Protein AF-A0A4P9VXV1-F1 (afdb_monomer_lite)

Structure (mmCIF, N/CA/C/O backbone):
data_AF-A0A4P9VXV1-F1
#
_entry.id   AF-A0A4P9VXV1-F1
#
loop_
_atom_site.group_PDB
_atom_site.id
_atom_site.type_symbol
_atom_site.label_atom_id
_atom_site.label_alt_id
_atom_site.label_comp_id
_atom_site.label_asym_id
_atom_site.label_entity_id
_atom_site.label_seq_id
_atom_site.pdbx_PDB_ins_code
_atom_site.Cartn_x
_atom_site.Cartn_y
_atom_site.Cartn_z
_atom_site.occupancy
_atom_site.B_iso_or_equiv
_atom_site.auth_seq_id
_atom_site.auth_comp_id
_atom_site.auth_asym_id
_atom_site.auth_atom_id
_atom_site.pdbx_PDB_model_num
ATOM 1 N N . ARG A 1 1 ? -0.565 -21.906 -8.170 1.00 43.34 1 ARG A N 1
ATOM 2 C CA . ARG A 1 1 ? -0.128 -21.431 -6.833 1.00 43.34 1 ARG A CA 1
ATOM 3 C C . ARG A 1 1 ? 1.111 -22.229 -6.467 1.00 43.34 1 ARG A C 1
ATOM 5 O O . ARG A 1 1 ? 1.028 -23.446 -6.554 1.00 43.34 1 ARG A O 1
ATOM 12 N N . SER A 1 2 ? 2.222 -21.579 -6.113 1.00 44.28 2 SER A N 1
ATOM 13 C CA . SER A 1 2 ? 3.323 -22.285 -5.448 1.00 44.28 2 SER A CA 1
ATOM 14 C C . SER A 1 2 ? 2.763 -22.933 -4.178 1.00 44.28 2 SER A C 1
ATOM 16 O O . SER A 1 2 ? 2.062 -22.275 -3.411 1.00 44.28 2 SER A O 1
ATOM 18 N N . THR A 1 3 ? 2.985 -24.233 -4.014 1.00 51.41 3 THR A N 1
ATOM 19 C CA . THR A 1 3 ? 2.576 -25.030 -2.846 1.00 51.41 3 THR A CA 1
ATOM 20 C C . THR A 1 3 ? 3.538 -24.865 -1.670 1.00 51.41 3 THR A C 1
ATOM 22 O O . THR A 1 3 ? 3.388 -25.527 -0.647 1.00 51.41 3 THR A O 1
ATOM 25 N N . GLN A 1 4 ? 4.541 -23.998 -1.809 1.00 66.25 4 GLN A N 1
ATOM 26 C CA . GLN A 1 4 ? 5.594 -23.827 -0.828 1.00 66.25 4 GLN A CA 1
ATOM 27 C C . GLN A 1 4 ? 5.133 -22.908 0.305 1.00 66.25 4 GLN A C 1
ATOM 29 O O . GLN A 1 4 ? 4.689 -21.780 0.077 1.00 66.25 4 GLN A O 1
ATOM 34 N N . THR A 1 5 ? 5.244 -23.396 1.537 1.00 78.00 5 THR A N 1
ATOM 35 C CA . THR A 1 5 ? 4.976 -22.615 2.746 1.00 78.00 5 THR A CA 1
ATOM 36 C C . THR A 1 5 ? 5.912 -21.408 2.801 1.00 78.00 5 THR A C 1
ATOM 38 O O . THR A 1 5 ? 7.120 -21.530 2.595 1.00 78.00 5 THR A O 1
ATOM 41 N N . LEU A 1 6 ? 5.355 -20.223 3.057 1.00 84.31 6 LEU A N 1
ATOM 42 C CA . LEU A 1 6 ? 6.131 -18.993 3.189 1.00 84.31 6 LEU A CA 1
ATOM 43 C C . LEU A 1 6 ? 6.759 -18.923 4.585 1.00 84.31 6 LEU A C 1
ATOM 45 O O . LEU A 1 6 ? 6.088 -19.163 5.588 1.00 84.31 6 LEU A O 1
ATOM 49 N N . HIS A 1 7 ? 8.034 -18.547 4.647 1.00 87.38 7 HIS A N 1
ATOM 50 C CA . HIS A 1 7 ? 8.790 -18.402 5.889 1.00 87.38 7 HIS A CA 1
ATOM 51 C C . HIS A 1 7 ? 9.407 -17.005 5.976 1.00 87.38 7 HIS A C 1
ATOM 53 O O . HIS A 1 7 ? 9.803 -16.439 4.959 1.00 87.38 7 HIS A O 1
ATOM 59 N N . LEU A 1 8 ? 9.524 -16.465 7.194 1.00 86.94 8 LEU A N 1
ATOM 60 C CA . LEU A 1 8 ? 10.180 -15.172 7.428 1.00 86.94 8 LEU A CA 1
ATOM 61 C C . LEU A 1 8 ? 11.665 -15.212 7.028 1.00 86.94 8 LEU A C 1
ATOM 63 O O . LEU A 1 8 ? 12.176 -14.275 6.423 1.00 86.94 8 LEU A O 1
ATOM 67 N N . LEU A 1 9 ? 12.338 -16.322 7.339 1.00 90.25 9 LEU A N 1
ATOM 68 C CA . LEU A 1 9 ? 13.720 -16.595 6.954 1.00 90.25 9 LEU A CA 1
ATOM 69 C C . LEU A 1 9 ? 13.722 -17.539 5.747 1.00 90.25 9 LEU A C 1
ATOM 71 O O . LEU A 1 9 ? 13.873 -18.751 5.884 1.00 90.25 9 LEU A O 1
ATOM 75 N N . ALA A 1 10 ? 13.461 -16.976 4.569 1.00 90.25 10 ALA A N 1
ATOM 76 C CA . ALA A 1 10 ? 13.436 -17.717 3.312 1.00 90.25 10 ALA A CA 1
ATOM 77 C C . ALA A 1 10 ? 14.829 -17.815 2.659 1.00 90.25 10 ALA A C 1
ATOM 79 O O . ALA A 1 10 ? 15.775 -17.127 3.044 1.00 90.25 10 ALA A O 1
ATOM 80 N N . SER A 1 11 ? 14.954 -18.668 1.639 1.00 92.00 11 SER A N 1
ATOM 81 C CA . SER A 1 11 ? 16.193 -18.829 0.870 1.00 92.00 11 SER A CA 1
ATOM 82 C C . SER A 1 11 ? 16.479 -17.628 -0.044 1.00 92.00 11 SER A C 1
ATOM 84 O O . SER A 1 11 ? 15.595 -16.828 -0.357 1.00 92.00 11 SER A O 1
ATOM 86 N N . ALA A 1 12 ? 17.709 -17.531 -0.561 1.00 92.69 12 ALA A N 1
ATOM 87 C CA . ALA A 1 12 ? 18.087 -16.493 -1.525 1.00 92.69 12 ALA A CA 1
ATOM 88 C C . ALA A 1 12 ? 17.209 -16.497 -2.796 1.00 92.69 12 ALA A C 1
ATOM 90 O O . ALA A 1 12 ? 16.915 -15.437 -3.349 1.00 92.69 12 ALA A O 1
ATOM 91 N N . ALA A 1 13 ? 16.723 -17.669 -3.223 1.00 92.06 13 ALA A N 1
ATOM 92 C CA . ALA A 1 13 ? 15.829 -17.796 -4.375 1.00 92.06 13 ALA A CA 1
ATOM 93 C C . ALA A 1 13 ? 14.486 -17.074 -4.164 1.00 92.06 13 ALA A C 1
ATOM 95 O O . ALA A 1 13 ? 13.920 -16.527 -5.114 1.00 92.06 13 ALA A O 1
ATOM 96 N N . ALA A 1 14 ? 13.998 -17.002 -2.921 1.00 91.56 14 ALA A N 1
ATOM 97 C CA . ALA A 1 14 ? 12.782 -16.259 -2.601 1.00 91.56 14 ALA A CA 1
ATOM 98 C C . ALA A 1 14 ? 12.960 -14.755 -2.862 1.00 91.56 14 ALA A C 1
ATOM 100 O O . ALA A 1 14 ? 12.052 -14.114 -3.386 1.00 91.56 14 ALA A O 1
ATOM 101 N N . LYS A 1 15 ? 14.151 -14.198 -2.592 1.00 92.00 15 LYS A N 1
ATOM 102 C CA . LYS A 1 15 ? 14.458 -12.786 -2.873 1.00 92.00 15 LYS A CA 1
ATOM 103 C C . LYS A 1 15 ? 14.368 -12.474 -4.367 1.00 92.00 15 LYS A C 1
ATOM 105 O O . LYS A 1 15 ? 13.767 -11.469 -4.730 1.00 92.00 15 LYS A O 1
ATOM 110 N N . ALA A 1 16 ? 14.926 -13.331 -5.223 1.00 92.38 16 ALA A N 1
ATOM 111 C CA . ALA A 1 16 ? 14.838 -13.164 -6.676 1.00 92.38 16 ALA A CA 1
ATOM 112 C C . ALA A 1 16 ? 13.392 -13.313 -7.183 1.00 92.38 16 ALA A C 1
ATOM 114 O O . ALA A 1 16 ? 12.940 -12.530 -8.019 1.00 92.38 16 ALA A O 1
ATOM 115 N N . SER A 1 17 ? 12.650 -14.276 -6.629 1.00 92.88 17 SER A N 1
ATOM 116 C CA . SER A 1 17 ? 11.257 -14.541 -7.012 1.00 92.88 17 SER A CA 1
ATOM 117 C C . SER A 1 17 ? 10.353 -13.330 -6.774 1.00 92.88 17 SER A C 1
ATOM 119 O O . SER A 1 17 ? 9.531 -13.027 -7.624 1.00 92.88 17 SER A O 1
ATOM 121 N N . VAL A 1 18 ? 10.569 -12.551 -5.704 1.00 92.31 18 VAL A N 1
ATOM 122 C CA . VAL A 1 18 ? 9.795 -11.319 -5.444 1.00 92.31 18 VAL A CA 1
ATOM 123 C C . VAL A 1 18 ? 9.858 -10.326 -6.610 1.00 92.31 18 VAL A C 1
ATOM 125 O O . VAL A 1 18 ? 8.843 -9.717 -6.944 1.00 92.31 18 VAL A O 1
ATOM 128 N N . TYR A 1 19 ? 11.028 -10.128 -7.222 1.00 94.25 19 TYR A N 1
ATOM 129 C CA . TYR A 1 19 ? 11.174 -9.186 -8.337 1.00 94.25 19 TYR A CA 1
ATOM 130 C C . TYR A 1 19 ? 10.601 -9.750 -9.639 1.00 94.25 19 TYR A C 1
ATOM 132 O O . TYR A 1 19 ? 9.929 -9.016 -10.364 1.00 94.25 19 TYR A O 1
ATOM 140 N N . ARG A 1 20 ? 10.783 -11.053 -9.889 1.00 95.12 20 ARG A N 1
ATOM 141 C CA . ARG A 1 20 ? 10.189 -11.745 -11.045 1.00 95.12 20 ARG A CA 1
ATOM 142 C C . ARG A 1 20 ? 8.665 -11.736 -10.987 1.00 95.12 20 ARG A C 1
ATOM 144 O O . ARG A 1 20 ? 8.035 -11.282 -11.931 1.00 95.12 20 ARG A O 1
ATOM 151 N N . ASP A 1 21 ? 8.083 -12.093 -9.845 1.00 95.12 21 ASP A N 1
ATOM 152 C CA . ASP A 1 21 ? 6.632 -12.089 -9.641 1.00 95.12 21 ASP A CA 1
ATOM 153 C C . ASP A 1 21 ? 6.037 -10.688 -9.855 1.00 95.12 21 ASP A C 1
ATOM 155 O O . ASP A 1 21 ? 4.955 -10.543 -10.425 1.00 95.12 21 ASP A O 1
ATOM 159 N N . ARG A 1 22 ? 6.741 -9.629 -9.423 1.00 96.00 22 ARG A N 1
ATOM 160 C CA . ARG A 1 22 ? 6.321 -8.239 -9.670 1.00 96.00 22 ARG A CA 1
ATOM 161 C C . ARG A 1 22 ? 6.379 -7.878 -11.151 1.00 96.00 22 ARG A C 1
ATOM 163 O O . ARG A 1 22 ? 5.426 -7.274 -11.646 1.00 96.00 22 ARG A O 1
ATOM 170 N N . TYR A 1 23 ? 7.463 -8.241 -11.836 1.00 96.81 23 TYR A N 1
ATOM 171 C CA . TYR A 1 23 ? 7.599 -8.033 -13.276 1.00 96.81 23 TYR A CA 1
ATOM 172 C C . TYR A 1 23 ? 6.475 -8.748 -14.028 1.00 96.81 23 TYR A C 1
ATOM 174 O O . TYR A 1 23 ? 5.748 -8.109 -14.786 1.00 96.81 23 TYR A O 1
ATOM 182 N N . ASP A 1 24 ? 6.274 -10.038 -13.757 1.00 95.88 24 ASP A N 1
ATOM 183 C CA . ASP A 1 24 ? 5.285 -10.875 -14.435 1.00 95.88 24 ASP A CA 1
ATOM 184 C C . ASP A 1 24 ? 3.860 -10.381 -14.190 1.00 95.88 24 ASP A C 1
ATOM 186 O O . ASP A 1 24 ? 3.066 -10.306 -15.126 1.00 95.88 24 ASP A O 1
ATOM 190 N N . LEU A 1 25 ? 3.536 -9.961 -12.962 1.00 94.25 25 LEU A N 1
ATOM 191 C CA . LEU A 1 25 ? 2.216 -9.422 -12.632 1.00 94.25 25 LEU A CA 1
ATOM 192 C C . LEU A 1 25 ? 1.915 -8.127 -13.396 1.00 94.25 25 LEU A C 1
ATOM 194 O O . LEU A 1 25 ? 0.794 -7.933 -13.871 1.00 94.25 25 LEU A O 1
ATOM 198 N N . ILE A 1 26 ? 2.894 -7.230 -13.524 1.00 95.50 26 ILE A N 1
ATOM 199 C CA . ILE A 1 26 ? 2.717 -5.971 -14.260 1.00 95.50 26 ILE A CA 1
ATOM 200 C C . ILE A 1 26 ? 2.704 -6.237 -15.767 1.00 95.50 26 ILE A C 1
ATOM 202 O O . ILE A 1 26 ? 1.804 -5.757 -16.457 1.00 95.50 26 ILE A O 1
ATOM 206 N N . ARG A 1 27 ? 3.633 -7.057 -16.273 1.00 94.31 27 ARG A N 1
ATOM 207 C CA . ARG A 1 27 ? 3.697 -7.466 -17.680 1.00 94.31 27 ARG A CA 1
ATOM 208 C C . ARG A 1 27 ? 2.394 -8.115 -18.122 1.00 94.31 27 ARG A C 1
ATOM 210 O O . ARG A 1 27 ? 1.848 -7.738 -19.152 1.00 94.31 27 ARG A O 1
ATOM 217 N N . GLN A 1 28 ? 1.861 -9.049 -17.336 1.00 92.88 28 GLN A N 1
ATOM 218 C CA . GLN A 1 28 ? 0.597 -9.713 -17.639 1.00 92.88 28 GLN A CA 1
ATOM 219 C C . GLN A 1 28 ? -0.543 -8.698 -17.796 1.00 92.88 28 GLN A C 1
ATOM 221 O O . GLN A 1 28 ? -1.372 -8.867 -18.683 1.00 92.88 28 GLN A O 1
ATOM 226 N N . ARG A 1 29 ? -0.590 -7.646 -16.967 1.00 92.25 29 ARG A N 1
ATOM 227 C CA . ARG A 1 29 ? -1.605 -6.582 -17.072 1.00 92.25 29 ARG A CA 1
ATOM 228 C C . ARG A 1 29 ? -1.399 -5.713 -18.307 1.00 92.25 29 ARG A C 1
ATOM 230 O O . ARG A 1 29 ? -2.371 -5.429 -18.994 1.00 92.25 29 ARG A O 1
ATOM 237 N N . LEU A 1 30 ? -0.156 -5.336 -18.610 1.00 92.19 30 LEU A N 1
ATOM 238 C CA . LEU A 1 30 ? 0.170 -4.562 -19.811 1.00 92.19 30 LEU A CA 1
ATOM 239 C C . LEU A 1 30 ? -0.254 -5.303 -21.083 1.00 92.19 30 LEU A C 1
ATOM 241 O O . LEU A 1 30 ? -0.946 -4.732 -21.916 1.00 92.19 30 LEU A O 1
ATOM 245 N N . MET A 1 31 ? 0.055 -6.599 -21.181 1.00 90.44 31 MET A N 1
ATOM 246 C CA . MET A 1 31 ? -0.286 -7.422 -22.348 1.00 90.44 31 MET A CA 1
ATOM 247 C C . MET A 1 31 ? -1.795 -7.656 -22.538 1.00 90.44 31 MET A C 1
ATOM 249 O O . MET A 1 31 ? -2.197 -8.190 -23.568 1.00 90.44 31 MET A O 1
ATOM 253 N N . ARG A 1 32 ? -2.647 -7.293 -21.569 1.00 89.88 32 ARG A N 1
ATOM 254 C CA . ARG A 1 32 ? -4.116 -7.343 -21.706 1.00 89.88 32 ARG A CA 1
ATOM 255 C C . ARG A 1 32 ? -4.728 -6.048 -22.230 1.00 89.88 32 ARG A C 1
ATOM 257 O O . ARG A 1 32 ? -5.931 -6.018 -22.469 1.00 89.88 32 ARG A O 1
ATOM 264 N N . LEU A 1 33 ? -3.956 -4.969 -22.319 1.00 87.44 33 LEU A N 1
ATOM 265 C CA . LEU A 1 33 ? -4.463 -3.696 -22.812 1.00 87.44 33 LEU A CA 1
ATOM 266 C C . LEU A 1 33 ? -4.413 -3.684 -24.335 1.00 87.44 33 LEU A C 1
ATOM 268 O O . LEU A 1 33 ? -3.391 -4.031 -24.922 1.00 87.44 33 LEU A O 1
ATOM 272 N N . ASP A 1 34 ? -5.490 -3.197 -24.944 1.00 84.44 34 ASP A N 1
ATOM 273 C CA . ASP A 1 34 ? -5.652 -3.137 -26.400 1.00 84.44 34 ASP A CA 1
ATOM 274 C C . ASP A 1 34 ? -4.501 -2.364 -27.077 1.00 84.44 34 ASP A C 1
ATOM 276 O O . ASP A 1 34 ? -4.045 -2.740 -28.148 1.00 84.44 34 ASP A O 1
ATOM 280 N N . ALA A 1 35 ? -3.948 -1.349 -26.399 1.00 85.12 35 ALA A N 1
ATOM 281 C CA . ALA A 1 35 ? -2.817 -0.547 -26.877 1.00 85.12 35 ALA A CA 1
ATOM 282 C C . ALA A 1 35 ? -1.501 -1.331 -27.070 1.00 85.12 35 ALA A C 1
ATOM 284 O O . ALA A 1 35 ? -0.611 -0.850 -27.764 1.00 85.12 35 ALA A O 1
ATOM 285 N N . PHE A 1 36 ? -1.352 -2.504 -26.443 1.00 85.44 36 PHE A N 1
ATOM 286 C CA . PHE A 1 36 ? -0.164 -3.366 -26.556 1.00 85.44 36 PHE A CA 1
ATOM 287 C C . PHE A 1 36 ? -0.469 -4.689 -27.278 1.00 85.44 36 PHE A C 1
ATOM 289 O O . PHE A 1 36 ? 0.370 -5.594 -27.284 1.00 85.44 36 PHE A O 1
ATOM 296 N N . GLN A 1 37 ? -1.668 -4.833 -27.853 1.00 80.50 37 GLN A N 1
ATOM 297 C CA . GLN A 1 37 ? -2.074 -6.023 -28.593 1.00 80.50 37 GLN A CA 1
ATOM 298 C C . GLN A 1 37 ? -2.117 -5.736 -30.096 1.00 80.50 37 GLN A C 1
ATOM 300 O O . GLN A 1 37 ? -2.634 -4.696 -30.500 1.00 80.50 37 GLN A O 1
ATOM 305 N N . PRO A 1 38 ? -1.625 -6.660 -30.938 1.00 71.94 38 PRO A N 1
ATOM 306 C CA . PRO A 1 38 ? -1.809 -6.540 -32.374 1.00 71.94 38 PRO A CA 1
ATOM 307 C C . PRO A 1 38 ? -3.304 -6.658 -32.702 1.00 71.94 38 PRO A C 1
ATOM 309 O O . PRO A 1 38 ? -3.944 -7.661 -32.378 1.00 71.94 38 PRO A O 1
ATOM 312 N N . GLN A 1 39 ? -3.868 -5.633 -33.338 1.00 63.78 39 GLN A N 1
ATOM 313 C CA . GLN A 1 39 ? -5.235 -5.661 -33.862 1.00 63.78 39 GLN A CA 1
ATOM 314 C C . GLN A 1 39 ? -5.248 -6.617 -35.068 1.00 63.78 39 GLN A C 1
ATOM 316 O O . GLN A 1 39 ? -4.537 -6.410 -36.046 1.00 63.78 39 GLN A O 1
ATOM 321 N N . GLY A 1 40 ? -5.976 -7.731 -34.988 1.00 59.44 40 GLY A N 1
ATOM 322 C CA . GLY A 1 40 ? -5.897 -8.782 -36.005 1.00 59.44 40 GLY A CA 1
ATOM 323 C C . GLY A 1 40 ? -6.843 -8.577 -37.191 1.00 59.44 40 GLY A C 1
ATOM 324 O O . GLY A 1 40 ? -8.051 -8.708 -37.008 1.00 59.44 40 GLY A O 1
ATOM 325 N N . ARG A 1 41 ? -6.289 -8.383 -38.400 1.00 45.16 41 ARG A N 1
ATOM 326 C CA . ARG A 1 41 ? -6.510 -9.183 -39.637 1.00 45.16 41 ARG A CA 1
ATOM 327 C C . ARG A 1 41 ? -5.890 -8.476 -40.856 1.00 45.16 41 ARG A C 1
ATOM 329 O O . ARG A 1 41 ? -6.609 -7.877 -41.634 1.00 45.16 41 ARG A O 1
ATOM 336 N N . ASP A 1 42 ? -4.565 -8.548 -40.963 1.00 46.50 42 ASP A N 1
ATOM 337 C CA . ASP A 1 42 ? -3.780 -8.685 -42.205 1.00 46.50 42 ASP A CA 1
ATOM 338 C C . ASP A 1 42 ? -2.302 -8.566 -41.816 1.00 46.50 42 ASP A C 1
ATOM 340 O O . ASP A 1 42 ? -1.717 -7.490 -41.745 1.00 46.50 42 ASP A O 1
ATOM 344 N N . ALA A 1 43 ? -1.703 -9.708 -41.473 1.00 51.03 43 ALA A N 1
ATOM 345 C CA . ALA A 1 43 ? -0.370 -9.800 -40.872 1.00 51.03 43 ALA A CA 1
ATOM 346 C C . ALA A 1 43 ? 0.793 -9.465 -41.828 1.00 51.03 43 ALA A C 1
ATOM 348 O O . ALA A 1 43 ? 1.939 -9.722 -41.473 1.00 51.03 43 ALA A O 1
ATOM 349 N N . ASP A 1 44 ? 0.503 -8.913 -43.008 1.00 50.50 44 ASP A N 1
ATOM 350 C CA . ASP A 1 44 ? 1.499 -8.632 -44.044 1.00 50.50 44 ASP A CA 1
ATOM 351 C C . ASP A 1 44 ? 1.592 -7.155 -44.447 1.00 50.50 44 ASP A C 1
ATOM 353 O O . ASP A 1 44 ? 2.521 -6.824 -45.171 1.00 50.50 44 ASP A O 1
ATOM 357 N N . ASN A 1 45 ? 0.694 -6.254 -44.008 1.00 47.41 45 ASN A N 1
ATOM 358 C CA . ASN A 1 45 ? 0.749 -4.849 -44.460 1.00 47.41 45 ASN A CA 1
ATOM 359 C C . ASN A 1 45 ? 0.171 -3.772 -43.523 1.00 47.41 45 ASN A C 1
ATOM 361 O O . ASN A 1 45 ? 0.097 -2.621 -43.944 1.00 47.41 45 ASN A O 1
ATOM 365 N N . ASP A 1 46 ? -0.201 -4.083 -42.279 1.00 47.06 46 ASP A N 1
ATOM 366 C CA . ASP A 1 46 ? -0.724 -3.062 -41.358 1.00 47.06 46 ASP A CA 1
ATOM 367 C C . ASP A 1 46 ? 0.232 -2.869 -40.167 1.00 47.06 46 ASP A C 1
ATOM 369 O O . ASP A 1 46 ? 0.214 -3.625 -39.190 1.00 47.06 46 ASP A O 1
ATOM 373 N N . GLU A 1 47 ? 1.094 -1.848 -40.252 1.00 51.78 47 GLU A N 1
ATOM 374 C CA . GLU A 1 47 ? 1.781 -1.227 -39.106 1.00 51.78 47 GLU A CA 1
ATOM 375 C C . GLU A 1 47 ? 0.734 -0.535 -38.212 1.00 51.78 47 GLU A C 1
ATOM 377 O O . GLU A 1 47 ? 0.703 0.684 -38.078 1.00 51.78 47 GLU A O 1
ATOM 382 N N . GLY A 1 48 ? -0.202 -1.306 -37.658 1.00 51.41 48 GLY A N 1
ATOM 383 C CA . GLY A 1 48 ? -1.281 -0.760 -36.845 1.00 51.41 48 GLY A CA 1
ATOM 384 C C . GLY A 1 48 ? -0.749 0.001 -35.625 1.00 51.41 48 GLY A C 1
ATOM 385 O O . GLY A 1 48 ? 0.277 -0.377 -35.058 1.00 51.41 48 GLY A O 1
ATOM 386 N N . ASP A 1 49 ? -1.498 1.029 -35.208 1.00 67.06 49 ASP A N 1
ATOM 387 C CA . ASP A 1 49 ? -1.298 1.911 -34.041 1.00 67.06 49 ASP A CA 1
ATOM 388 C C . ASP A 1 49 ? -1.267 1.153 -32.687 1.00 67.06 49 ASP A C 1
ATOM 390 O O . ASP A 1 49 ? -2.092 1.375 -31.796 1.00 67.06 49 ASP A O 1
ATOM 394 N N . TYR A 1 50 ? -0.343 0.213 -32.498 1.00 78.31 50 TYR A N 1
ATOM 395 C CA . TYR A 1 50 ? -0.121 -0.452 -31.219 1.00 78.31 50 TYR A CA 1
ATOM 396 C C . TYR A 1 50 ? 1.346 -0.373 -30.813 1.00 78.31 50 TYR A C 1
ATOM 398 O O . TYR A 1 50 ? 2.276 -0.432 -31.615 1.00 78.31 50 TYR A O 1
ATOM 406 N N . PHE A 1 51 ? 1.566 -0.262 -29.511 1.00 85.25 51 PHE A N 1
ATOM 407 C CA . PHE A 1 51 ? 2.897 -0.134 -28.953 1.00 85.25 51 PHE A CA 1
ATOM 408 C C . PHE A 1 51 ? 3.502 -1.524 -28.743 1.00 85.25 51 PHE A C 1
ATOM 410 O O . PHE A 1 51 ? 3.058 -2.299 -27.894 1.00 85.25 51 PHE A O 1
ATOM 417 N N . LYS A 1 52 ? 4.545 -1.875 -29.500 1.00 91.00 52 LYS A N 1
ATOM 418 C CA . LYS A 1 52 ? 5.237 -3.162 -29.340 1.00 91.00 52 LYS A CA 1
ATOM 419 C C . LYS A 1 52 ? 6.323 -3.080 -28.264 1.00 91.00 52 LYS A C 1
ATOM 421 O O . LYS A 1 52 ? 7.387 -2.506 -28.478 1.00 91.00 52 LYS A O 1
ATOM 426 N N . ILE A 1 53 ? 6.088 -3.735 -27.126 1.00 93.50 53 ILE A N 1
ATOM 427 C CA . ILE A 1 53 ? 7.102 -3.893 -26.072 1.00 93.50 53 ILE A CA 1
ATOM 428 C C . ILE A 1 53 ? 8.149 -4.924 -26.516 1.00 93.50 53 ILE A C 1
ATOM 430 O O . ILE A 1 53 ? 7.842 -6.109 -26.678 1.00 93.50 53 ILE A O 1
ATOM 434 N N . THR A 1 54 ? 9.393 -4.481 -26.664 1.00 94.50 54 THR A N 1
ATOM 435 C CA . THR A 1 54 ? 10.545 -5.313 -27.040 1.00 94.50 54 THR A CA 1
ATOM 436 C C . THR A 1 54 ? 11.280 -5.785 -25.783 1.00 94.50 54 THR A C 1
ATOM 438 O O . THR A 1 54 ? 11.409 -5.031 -24.818 1.00 94.50 54 THR A O 1
ATOM 441 N N . ARG A 1 55 ? 11.731 -7.049 -25.750 1.00 95.19 55 ARG A N 1
ATOM 442 C CA . ARG A 1 55 ? 12.556 -7.547 -24.634 1.00 95.19 55 ARG A CA 1
ATOM 443 C C . ARG A 1 55 ? 13.974 -7.024 -24.776 1.00 95.19 55 ARG A C 1
ATOM 445 O O . ARG A 1 55 ? 14.484 -6.923 -25.888 1.00 95.19 55 ARG A O 1
ATOM 452 N N . ILE A 1 56 ? 14.640 -6.785 -23.656 1.00 96.31 56 ILE A N 1
ATOM 453 C CA . ILE A 1 56 ? 15.971 -6.176 -23.656 1.00 96.31 56 ILE A CA 1
ATOM 454 C C . ILE A 1 56 ? 16.985 -7.095 -24.347 1.00 96.31 56 ILE A C 1
ATOM 456 O O . ILE A 1 56 ? 17.799 -6.632 -25.143 1.00 96.31 56 ILE A O 1
ATOM 460 N N . LYS A 1 57 ? 16.887 -8.413 -24.137 1.00 95.50 57 LYS A N 1
ATOM 461 C CA . LYS A 1 57 ? 17.768 -9.388 -24.802 1.00 95.50 57 LYS A CA 1
ATOM 462 C C . LYS A 1 57 ? 17.656 -9.390 -26.330 1.00 95.50 57 LYS A C 1
ATOM 464 O O . LYS A 1 57 ? 18.633 -9.701 -27.004 1.00 95.50 57 LYS A O 1
ATOM 469 N N . ASP A 1 58 ? 16.485 -9.043 -26.872 1.00 94.06 58 ASP A N 1
ATOM 470 C CA . ASP A 1 58 ? 16.237 -9.069 -28.317 1.00 94.06 58 ASP A CA 1
ATOM 471 C C . ASP A 1 58 ? 16.913 -7.861 -29.014 1.00 94.06 58 ASP A C 1
ATOM 473 O O . ASP A 1 58 ? 17.134 -7.894 -30.224 1.00 94.06 58 ASP A O 1
ATOM 477 N N . LEU A 1 59 ? 17.329 -6.827 -28.263 1.00 93.12 59 LEU A N 1
ATOM 478 C CA . LEU A 1 59 ? 18.032 -5.654 -28.805 1.00 93.12 59 LEU A CA 1
ATOM 479 C C . LEU A 1 59 ? 19.419 -5.987 -29.364 1.00 93.12 59 LEU A C 1
ATOM 481 O O . LEU A 1 59 ? 19.833 -5.380 -30.342 1.00 93.12 59 LEU A O 1
ATOM 485 N N . GLN A 1 60 ? 20.128 -6.971 -28.798 1.00 85.75 60 GLN A N 1
ATOM 486 C CA . GLN A 1 60 ? 21.504 -7.294 -29.212 1.00 85.75 60 GLN A CA 1
ATOM 487 C C . GLN A 1 60 ? 21.616 -7.755 -30.674 1.00 85.75 60 GLN A C 1
ATOM 489 O O . GLN A 1 60 ? 22.685 -7.628 -31.268 1.00 85.75 60 GLN A O 1
ATOM 494 N N . GLY A 1 61 ? 20.537 -8.310 -31.235 1.00 84.94 61 GLY A N 1
ATOM 495 C CA . GLY A 1 61 ? 20.451 -8.716 -32.642 1.00 84.94 61 GLY A CA 1
ATOM 496 C C . GLY A 1 61 ? 19.582 -7.797 -33.501 1.00 84.94 61 GLY A C 1
ATOM 497 O O . GLY A 1 61 ? 19.388 -8.084 -34.680 1.00 84.94 61 GLY A O 1
ATOM 498 N N . SER A 1 62 ? 19.031 -6.732 -32.919 1.00 89.12 62 SER A N 1
ATOM 499 C CA . SER A 1 62 ? 18.144 -5.801 -33.613 1.00 89.12 62 SER A CA 1
ATOM 500 C C . SER A 1 62 ? 18.935 -4.605 -34.160 1.00 89.12 62 SER A C 1
ATOM 502 O O . SER A 1 62 ? 19.959 -4.236 -33.582 1.00 89.12 62 SER A O 1
ATOM 504 N N . PRO A 1 63 ? 18.493 -3.979 -35.267 1.00 92.44 63 PRO A N 1
ATOM 505 C CA . PRO A 1 63 ? 19.127 -2.765 -35.772 1.00 92.44 63 PRO A CA 1
ATOM 506 C C . PRO A 1 63 ? 18.991 -1.612 -34.770 1.00 92.44 63 PRO A C 1
ATOM 508 O O . PRO A 1 63 ? 18.088 -1.602 -33.926 1.00 92.44 63 PRO A O 1
ATOM 511 N N . THR A 1 64 ? 19.855 -0.604 -34.881 1.00 92.62 64 THR A N 1
ATOM 512 C CA . THR A 1 64 ? 19.639 0.654 -34.160 1.00 92.62 64 THR A CA 1
ATOM 513 C C . THR A 1 64 ? 18.325 1.288 -34.596 1.00 92.62 64 THR A C 1
ATOM 515 O O . THR A 1 64 ? 17.900 1.163 -35.746 1.00 92.62 64 THR A O 1
ATOM 518 N N . GLY A 1 65 ? 17.625 1.910 -33.653 1.00 93.56 65 GLY A N 1
ATOM 519 C CA . GLY A 1 65 ? 16.263 2.355 -33.910 1.00 93.56 65 GLY A CA 1
ATOM 520 C C . GLY A 1 65 ? 15.487 2.704 -32.655 1.00 93.56 65 GLY A C 1
ATOM 521 O O . GLY A 1 65 ? 16.013 2.664 -31.540 1.00 93.56 65 GLY A O 1
ATOM 522 N N . GLN A 1 66 ? 14.220 3.054 -32.858 1.00 94.88 66 GLN A N 1
ATOM 523 C CA . GLN A 1 66 ? 13.282 3.340 -31.781 1.00 94.88 66 GLN A CA 1
ATOM 524 C C . GLN A 1 66 ? 12.657 2.052 -31.256 1.00 94.88 66 GLN A C 1
ATOM 526 O O . GLN A 1 66 ? 12.180 1.220 -32.024 1.00 94.88 66 GLN A O 1
ATOM 531 N N . TYR A 1 67 ? 12.637 1.910 -29.934 1.00 96.06 67 TYR A N 1
ATOM 532 C CA . TYR A 1 67 ? 12.013 0.778 -29.265 1.00 96.06 67 TYR A CA 1
ATOM 533 C C . TYR A 1 67 ? 11.246 1.248 -28.035 1.00 96.06 67 TYR A C 1
ATOM 535 O O . TYR A 1 67 ? 11.587 2.250 -27.404 1.00 96.06 67 TYR A O 1
ATOM 543 N N . LEU A 1 68 ? 10.236 0.467 -27.662 1.00 95.88 68 LEU A N 1
ATOM 544 C CA . LEU A 1 68 ? 9.579 0.568 -26.370 1.00 95.88 68 LEU A CA 1
ATOM 545 C C . LEU A 1 68 ? 9.991 -0.619 -25.504 1.00 95.88 68 LEU A C 1
ATOM 547 O O . LEU A 1 68 ? 9.790 -1.775 -25.882 1.00 95.88 68 LEU A O 1
ATOM 551 N N . LEU A 1 69 ? 10.533 -0.332 -24.327 1.00 97.00 69 LEU A N 1
ATOM 552 C CA . LEU A 1 69 ? 10.996 -1.330 -23.371 1.00 97.00 69 LEU A CA 1
ATOM 553 C C . LEU A 1 69 ? 10.141 -1.303 -22.105 1.00 97.00 69 LEU A C 1
ATOM 555 O O . LEU A 1 69 ? 9.622 -0.263 -21.702 1.00 97.00 69 LEU A O 1
ATOM 559 N N . PHE A 1 70 ? 10.021 -2.457 -21.452 1.00 97.38 70 PHE A N 1
ATOM 560 C CA . PHE A 1 70 ? 9.400 -2.593 -20.137 1.00 97.38 70 PHE A CA 1
ATOM 561 C C . PHE A 1 70 ? 10.363 -3.306 -19.193 1.00 97.38 70 PHE A C 1
ATOM 563 O O . PHE A 1 70 ? 10.764 -4.439 -19.463 1.00 97.38 70 PHE A O 1
ATOM 570 N N . GLY A 1 71 ? 10.687 -2.671 -18.070 1.00 97.38 71 GLY A N 1
ATOM 571 C CA . GLY A 1 71 ? 11.602 -3.239 -17.087 1.00 97.38 71 GLY A CA 1
ATOM 572 C C . GLY A 1 71 ? 11.635 -2.463 -15.779 1.00 97.38 71 GLY A C 1
ATOM 573 O O . GLY A 1 71 ? 10.898 -1.497 -15.581 1.00 97.38 71 GLY A O 1
ATOM 574 N N . MET A 1 72 ? 12.476 -2.923 -14.863 1.00 97.25 72 MET A N 1
ATOM 575 C CA . MET A 1 72 ? 12.753 -2.302 -13.577 1.00 97.25 72 MET A CA 1
ATOM 576 C C . MET A 1 72 ? 13.911 -1.315 -13.710 1.00 97.25 72 MET A C 1
ATOM 578 O O . MET A 1 72 ? 14.947 -1.650 -14.274 1.00 97.25 72 MET A O 1
ATOM 582 N N . LEU A 1 73 ? 13.753 -0.113 -13.165 1.00 96.19 73 LEU A N 1
ATOM 583 C CA . LEU A 1 73 ? 14.816 0.886 -13.109 1.00 96.19 73 LEU A CA 1
ATOM 584 C C . LEU A 1 73 ? 15.813 0.527 -12.006 1.00 96.19 73 LEU A C 1
ATOM 586 O O . LEU A 1 73 ? 15.436 0.454 -10.837 1.00 96.19 73 LEU A O 1
ATOM 590 N N . THR A 1 74 ? 17.079 0.329 -12.354 1.00 95.56 74 THR A N 1
ATOM 591 C CA . THR A 1 74 ? 18.139 -0.056 -11.414 1.00 95.56 74 THR A CA 1
ATOM 592 C C . THR A 1 74 ? 19.363 0.844 -11.547 1.00 95.56 74 THR A C 1
ATOM 594 O O . THR A 1 74 ? 19.493 1.635 -12.481 1.00 95.56 74 THR A O 1
ATOM 597 N N . GLN A 1 75 ? 20.256 0.760 -10.563 1.00 93.62 75 GLN A N 1
ATOM 598 C CA . GLN A 1 75 ? 21.542 1.447 -10.563 1.00 93.62 75 GLN A CA 1
ATOM 599 C C . GLN A 1 75 ? 22.605 0.439 -10.139 1.00 93.62 75 GLN A C 1
ATOM 601 O O . GLN A 1 75 ? 22.663 0.050 -8.973 1.00 93.62 75 GLN A O 1
ATOM 606 N N . MET A 1 76 ? 23.384 -0.033 -11.110 1.00 88.94 76 MET A N 1
ATOM 607 C CA . MET A 1 76 ? 24.449 -1.017 -10.886 1.00 88.94 76 MET A CA 1
ATOM 608 C C . MET A 1 76 ? 25.777 -0.335 -10.549 1.00 88.94 76 MET A C 1
ATOM 610 O O . MET A 1 76 ? 26.521 -0.818 -9.701 1.00 88.94 76 MET A O 1
ATOM 614 N N . GLU A 1 77 ? 26.033 0.819 -11.168 1.00 90.56 77 GLU A N 1
ATOM 615 C CA . GLU A 1 77 ? 27.183 1.682 -10.904 1.00 90.56 77 GLU A CA 1
ATOM 616 C C . GLU A 1 77 ? 26.687 3.067 -10.479 1.00 90.56 77 GLU A C 1
ATOM 618 O O . GLU A 1 77 ? 25.640 3.539 -10.936 1.00 90.56 77 GLU A O 1
ATOM 623 N N . GLU A 1 78 ? 27.429 3.738 -9.599 1.00 88.56 78 GLU A N 1
ATOM 624 C CA . GLU A 1 78 ? 27.074 5.087 -9.164 1.00 88.56 78 GLU A CA 1
ATOM 625 C C . GLU A 1 78 ? 27.000 6.037 -10.370 1.00 88.56 78 GLU A C 1
ATOM 627 O O . GLU A 1 78 ? 27.883 6.074 -11.222 1.00 88.56 78 GLU A O 1
ATOM 632 N N . GLY A 1 79 ? 25.893 6.774 -10.472 1.00 86.75 79 GLY A N 1
ATOM 633 C CA . GLY A 1 79 ? 25.612 7.666 -11.600 1.00 86.75 79 GLY A CA 1
ATOM 634 C C . GLY A 1 79 ? 25.118 6.997 -12.891 1.00 86.75 79 GLY A C 1
ATOM 635 O O . GLY A 1 79 ? 24.629 7.720 -13.756 1.00 86.75 79 GLY A O 1
ATOM 636 N N . LYS A 1 80 ? 25.158 5.659 -13.021 1.00 92.44 80 LYS A N 1
ATOM 637 C CA . LYS A 1 80 ? 24.662 4.948 -14.215 1.00 92.44 80 LYS A CA 1
ATOM 638 C C . LYS A 1 80 ? 23.393 4.153 -13.950 1.00 92.44 80 LYS A C 1
ATOM 640 O O . LYS A 1 80 ? 23.363 3.194 -13.172 1.00 92.44 80 LYS A O 1
ATOM 645 N N . TYR A 1 81 ? 22.340 4.523 -14.660 1.00 95.12 81 TYR A N 1
ATOM 646 C CA . TYR A 1 81 ? 21.038 3.888 -14.545 1.00 95.12 81 TYR A CA 1
ATOM 647 C C . TYR A 1 81 ? 20.854 2.822 -15.610 1.00 95.12 81 TYR A C 1
ATOM 649 O O . TYR A 1 81 ? 21.367 2.936 -16.717 1.00 95.12 81 TYR A O 1
ATOM 657 N N . HIS A 1 82 ? 20.099 1.792 -15.263 1.00 96.38 82 HIS A N 1
ATOM 658 C CA . HIS A 1 82 ? 19.826 0.671 -16.139 1.00 96.38 82 HIS A CA 1
ATOM 659 C C . HIS A 1 82 ? 18.336 0.349 -16.118 1.00 96.38 82 HIS A C 1
ATOM 661 O O . HIS A 1 82 ? 17.626 0.644 -15.152 1.00 96.38 82 HIS A O 1
ATOM 667 N N . LEU A 1 83 ? 17.867 -0.266 -17.196 1.00 97.00 83 LEU A N 1
ATOM 668 C CA . LEU A 1 83 ? 16.584 -0.947 -17.239 1.00 97.00 83 LEU A CA 1
ATOM 669 C C . LEU A 1 83 ? 16.847 -2.448 -17.232 1.00 97.00 83 LEU A C 1
ATOM 671 O O . LEU A 1 83 ? 17.661 -2.923 -18.019 1.00 97.00 83 LEU A O 1
ATOM 675 N N . GLU A 1 84 ? 16.165 -3.180 -16.360 1.00 97.06 84 GLU A N 1
ATOM 676 C CA . GLU A 1 84 ? 16.338 -4.622 -16.180 1.00 97.06 84 GLU A CA 1
ATOM 677 C C . GLU A 1 84 ? 15.017 -5.365 -16.419 1.00 97.06 84 GLU A C 1
ATOM 679 O O . GLU A 1 84 ? 13.973 -5.011 -15.865 1.00 97.06 84 GLU A O 1
ATOM 684 N N . ASP A 1 85 ? 15.055 -6.408 -17.242 1.00 96.06 85 ASP A N 1
ATOM 685 C CA . ASP A 1 85 ? 13.994 -7.403 -17.388 1.00 96.06 85 ASP A CA 1
ATOM 686 C C . ASP A 1 85 ? 14.492 -8.767 -16.848 1.00 96.06 85 ASP A C 1
ATOM 688 O O . ASP A 1 85 ? 15.629 -8.862 -16.385 1.00 96.06 85 ASP A O 1
ATOM 692 N N . PRO A 1 86 ? 13.672 -9.836 -16.820 1.00 95.06 86 PRO A N 1
ATOM 693 C CA . PRO A 1 86 ? 14.099 -11.119 -16.256 1.00 95.06 86 PRO A CA 1
ATOM 694 C C . PRO A 1 86 ? 15.322 -11.762 -16.923 1.00 95.06 86 PRO A C 1
ATOM 696 O O . PRO A 1 86 ? 15.938 -12.633 -16.306 1.00 95.06 86 PRO A O 1
ATOM 699 N N . AS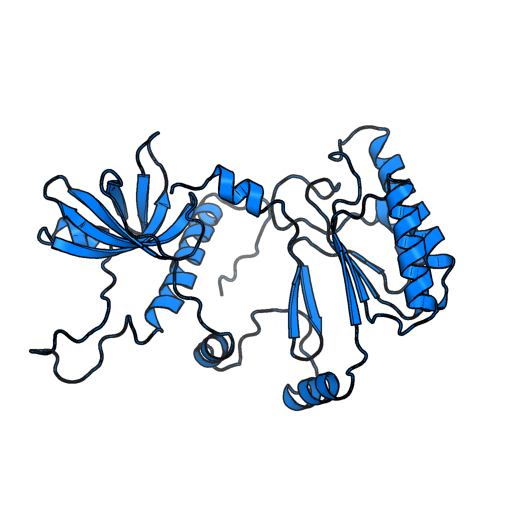P A 1 87 ? 15.634 -11.380 -18.164 1.00 93.38 87 ASP A N 1
ATOM 700 C CA . ASP A 1 87 ? 16.635 -12.037 -18.998 1.00 93.38 87 ASP A CA 1
ATOM 701 C C . ASP A 1 87 ? 17.874 -11.161 -19.265 1.00 93.38 87 ASP A C 1
ATOM 703 O O . ASP A 1 87 ? 18.944 -11.703 -19.544 1.00 93.38 87 ASP A O 1
ATOM 707 N N . ALA A 1 88 ? 17.749 -9.830 -19.235 1.00 95.62 88 ALA A N 1
ATOM 708 C CA . ALA A 1 88 ? 18.817 -8.897 -19.586 1.00 95.62 88 ALA A CA 1
ATOM 709 C C . ALA A 1 88 ? 18.642 -7.505 -18.951 1.00 95.62 88 ALA A C 1
ATOM 711 O O . ALA A 1 88 ? 17.597 -7.152 -18.407 1.00 95.62 88 ALA A O 1
ATOM 712 N N . TYR A 1 89 ? 19.685 -6.684 -19.071 1.00 96.38 89 TYR A N 1
ATOM 713 C CA . TYR A 1 89 ? 19.677 -5.278 -18.679 1.00 96.38 89 TYR A CA 1
ATOM 714 C C . TYR A 1 89 ? 20.341 -4.406 -19.751 1.00 96.38 89 TYR A C 1
ATOM 716 O O . TYR A 1 89 ? 21.131 -4.896 -20.561 1.00 96.38 89 TYR A O 1
ATOM 724 N N . ILE A 1 90 ? 20.014 -3.113 -19.763 1.00 96.56 90 ILE A N 1
ATOM 725 C CA . ILE A 1 90 ? 20.591 -2.119 -20.678 1.00 96.56 90 ILE A CA 1
ATOM 726 C C . ILE A 1 90 ? 20.814 -0.785 -19.964 1.00 96.56 90 ILE A C 1
ATOM 728 O O . ILE A 1 90 ? 19.992 -0.380 -19.142 1.00 96.56 90 ILE A O 1
ATOM 732 N N . GLU A 1 91 ? 21.926 -0.114 -20.266 1.00 96.50 91 GLU A N 1
ATOM 733 C CA . GLU A 1 91 ? 22.240 1.216 -19.733 1.00 96.50 91 GLU A CA 1
ATOM 734 C C . GLU A 1 91 ? 21.299 2.273 -20.328 1.00 96.50 91 GLU A C 1
ATOM 736 O O . GLU A 1 91 ? 21.056 2.305 -21.538 1.00 96.50 91 GLU A O 1
ATOM 741 N N . LEU A 1 92 ? 20.770 3.137 -19.462 1.00 96.00 92 LEU A N 1
ATOM 742 C CA . LEU A 1 92 ? 19.890 4.242 -19.819 1.00 96.00 92 LEU A CA 1
ATOM 743 C C . LEU A 1 92 ? 20.667 5.556 -19.830 1.00 96.00 92 LEU A C 1
ATOM 745 O O . LEU A 1 92 ? 21.189 5.994 -18.804 1.00 96.00 92 LEU A O 1
ATOM 749 N N . ASP A 1 93 ? 20.652 6.230 -20.976 1.00 94.62 93 ASP A N 1
ATOM 750 C CA . ASP A 1 93 ? 21.184 7.580 -21.118 1.00 94.62 93 ASP A CA 1
ATOM 751 C C . ASP A 1 93 ? 20.062 8.617 -20.970 1.00 94.62 93 ASP A C 1
ATOM 753 O O . ASP A 1 93 ? 19.140 8.703 -21.788 1.00 94.62 93 ASP A O 1
ATOM 757 N N . PHE A 1 94 ? 20.169 9.420 -19.908 1.00 91.19 94 PHE A N 1
ATOM 758 C CA . PHE A 1 94 ? 19.272 10.529 -19.582 1.00 91.19 94 PHE A CA 1
ATOM 759 C C . PHE A 1 94 ? 19.859 11.912 -19.920 1.00 91.19 94 PHE A C 1
ATOM 761 O O . PHE A 1 94 ? 19.330 12.920 -19.452 1.00 91.19 94 PHE A O 1
ATOM 768 N N . SER A 1 95 ? 20.949 11.981 -20.692 1.00 88.19 95 SER A N 1
ATOM 769 C CA . SER A 1 95 ? 21.643 13.231 -21.043 1.00 88.19 95 SER A CA 1
ATOM 770 C C . SER A 1 95 ? 20.770 14.219 -21.819 1.00 88.19 95 SER A C 1
ATOM 772 O O . SER A 1 95 ? 20.962 15.433 -21.726 1.00 88.19 95 SER A O 1
ATOM 774 N N . ARG A 1 96 ? 19.795 13.718 -22.585 1.00 85.75 96 ARG A N 1
ATOM 775 C CA . ARG A 1 96 ? 18.856 14.535 -23.358 1.00 85.75 96 ARG A CA 1
ATOM 776 C C . ARG A 1 96 ? 17.596 14.844 -22.559 1.00 85.75 96 ARG A C 1
ATOM 778 O O . ARG A 1 96 ? 17.194 14.107 -21.659 1.00 85.75 96 ARG A O 1
ATOM 785 N N . LYS A 1 97 ? 16.938 15.946 -22.932 1.00 83.88 97 LYS A N 1
ATOM 786 C CA . LYS A 1 97 ? 15.597 16.248 -22.431 1.00 83.88 97 LYS A CA 1
ATOM 787 C C . LYS A 1 97 ? 14.667 15.099 -22.822 1.00 83.88 97 LYS A C 1
ATOM 789 O O . LYS A 1 97 ? 14.627 14.713 -23.986 1.00 83.88 97 LYS A O 1
ATOM 794 N N . LYS A 1 98 ? 13.941 14.596 -21.834 1.00 88.12 98 LYS A N 1
ATOM 795 C CA . LYS A 1 98 ? 12.979 13.507 -21.962 1.00 88.12 98 LYS A CA 1
ATOM 796 C C . LYS A 1 98 ? 11.610 13.982 -21.520 1.00 88.12 98 LYS A C 1
ATOM 798 O O . LYS A 1 98 ? 11.517 14.804 -20.603 1.00 88.12 98 LYS A O 1
ATOM 803 N N . ASP A 1 99 ? 10.579 13.428 -22.130 1.00 89.31 99 ASP A N 1
ATOM 804 C CA . ASP A 1 99 ? 9.221 13.595 -21.647 1.00 89.31 99 ASP A CA 1
ATOM 805 C C . ASP A 1 99 ? 8.954 12.573 -20.542 1.00 89.31 99 ASP A C 1
ATOM 807 O O . ASP A 1 99 ? 9.324 11.399 -20.621 1.00 89.31 99 ASP A O 1
ATOM 811 N N . GLN A 1 100 ? 8.348 13.035 -19.456 1.00 88.88 100 GLN A N 1
ATOM 812 C CA . GLN A 1 100 ? 8.066 12.210 -18.292 1.00 88.88 100 GLN A CA 1
ATOM 813 C C . GLN A 1 100 ? 6.558 12.144 -18.088 1.00 88.88 100 GLN A C 1
ATOM 815 O O . GLN A 1 100 ? 5.890 13.167 -17.931 1.00 88.88 100 GLN A O 1
ATOM 820 N N . GLY A 1 101 ? 6.024 10.925 -18.063 1.00 86.50 101 GLY A N 1
ATOM 821 C CA . GLY A 1 101 ? 4.642 10.675 -17.686 1.00 86.50 101 GLY A CA 1
ATOM 822 C C . GLY A 1 101 ? 4.376 11.053 -16.228 1.00 86.50 101 GLY A C 1
ATOM 823 O O . GLY A 1 101 ? 5.283 11.186 -15.408 1.00 86.50 101 GLY A O 1
ATOM 824 N N . THR A 1 102 ? 3.106 11.207 -15.865 1.00 86.31 102 THR A N 1
ATOM 825 C CA . THR A 1 102 ? 2.731 11.537 -14.487 1.00 86.31 102 THR A CA 1
ATOM 826 C C . THR A 1 102 ? 3.162 10.432 -13.517 1.00 86.31 102 THR A C 1
ATOM 828 O O . THR A 1 102 ? 2.736 9.286 -13.647 1.00 86.31 102 THR A O 1
ATOM 831 N N . GLY A 1 103 ? 3.973 10.778 -12.516 1.00 85.88 103 GLY A N 1
ATOM 832 C CA . GLY A 1 103 ? 4.390 9.854 -11.462 1.00 85.88 103 GLY A CA 1
ATOM 833 C C . GLY A 1 103 ? 5.791 10.136 -10.922 1.00 85.88 103 GLY A C 1
ATOM 834 O O . GLY A 1 103 ? 6.535 10.949 -11.469 1.00 85.88 103 GLY A O 1
ATOM 835 N N . LEU A 1 104 ? 6.137 9.451 -9.829 1.00 90.69 104 LEU A N 1
ATOM 836 C CA . LEU A 1 104 ? 7.490 9.421 -9.271 1.00 90.69 104 LEU A CA 1
ATOM 837 C C . LEU A 1 104 ? 8.205 8.172 -9.787 1.00 90.69 104 LEU A C 1
ATOM 839 O O . LEU A 1 104 ? 7.756 7.057 -9.521 1.00 90.69 104 LEU A O 1
ATOM 843 N N . PHE A 1 105 ? 9.321 8.357 -10.488 1.00 94.00 105 PHE A N 1
ATOM 844 C CA . PHE A 1 105 ? 10.152 7.260 -10.974 1.00 94.00 105 PHE A CA 1
ATOM 845 C C . PHE A 1 105 ? 11.305 7.060 -10.010 1.00 94.00 105 PHE A C 1
ATOM 847 O O . PHE A 1 105 ? 12.206 7.890 -9.922 1.00 94.00 105 PHE A O 1
ATOM 854 N N . THR A 1 106 ? 11.254 5.968 -9.257 1.00 95.12 106 THR A N 1
ATOM 855 C CA . THR A 1 106 ? 12.264 5.656 -8.247 1.00 95.12 106 THR A CA 1
ATOM 856 C C . THR A 1 106 ? 13.113 4.469 -8.657 1.00 95.12 106 THR A C 1
ATOM 858 O O . THR A 1 106 ? 12.693 3.640 -9.466 1.00 95.12 106 THR A O 1
ATOM 861 N N . LEU A 1 107 ? 14.271 4.314 -8.017 1.00 93.88 107 LEU A N 1
ATOM 862 C CA . LEU A 1 107 ? 15.000 3.048 -8.073 1.00 93.88 107 LEU A CA 1
ATOM 863 C C . LEU A 1 107 ? 14.069 1.883 -7.693 1.00 93.88 107 LEU A C 1
ATOM 865 O O . LEU A 1 107 ? 13.263 1.980 -6.762 1.00 93.88 107 LEU A O 1
ATOM 869 N N . ASN A 1 108 ? 14.195 0.783 -8.427 1.00 94.50 108 ASN A N 1
ATOM 870 C CA . ASN A 1 108 ? 13.405 -0.445 -8.349 1.00 94.50 108 ASN A CA 1
ATOM 871 C C . ASN A 1 108 ? 11.912 -0.316 -8.709 1.00 94.50 108 ASN A C 1
ATOM 873 O O . ASN A 1 108 ? 11.143 -1.240 -8.427 1.00 94.50 108 ASN A O 1
ATOM 877 N N . CYS A 1 109 ? 11.464 0.795 -9.309 1.00 95.25 109 CYS A N 1
ATOM 878 C CA . CYS A 1 109 ? 10.126 0.850 -9.905 1.00 95.25 109 CYS A CA 1
ATOM 879 C C . CYS A 1 109 ? 10.137 0.269 -11.327 1.00 95.25 109 CYS A C 1
ATOM 881 O O . CYS A 1 109 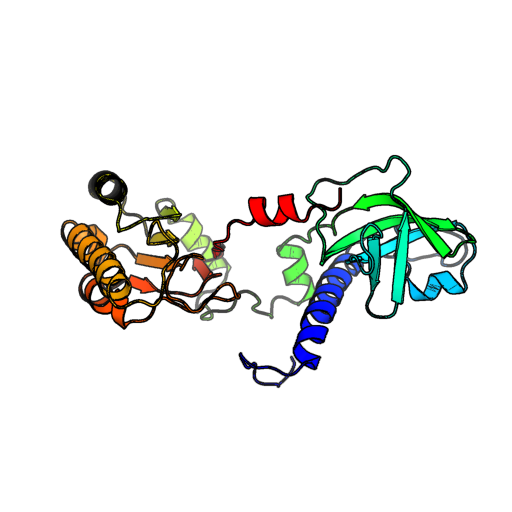? 11.161 0.290 -12.007 1.00 95.25 109 CYS A O 1
ATOM 883 N N . PHE A 1 110 ? 8.999 -0.271 -11.765 1.00 96.44 110 PHE A N 1
ATOM 884 C CA . PHE A 1 110 ? 8.830 -0.743 -13.137 1.00 96.44 110 PHE A CA 1
ATOM 885 C C . PHE A 1 110 ? 8.336 0.399 -14.014 1.00 96.44 110 PHE A C 1
ATOM 887 O O . PHE A 1 110 ? 7.389 1.090 -13.635 1.00 96.44 110 PHE A O 1
ATOM 894 N N . ALA A 1 111 ? 8.948 0.566 -15.181 1.00 96.00 111 ALA A N 1
ATOM 895 C CA . ALA A 1 111 ? 8.650 1.641 -16.112 1.00 96.00 111 ALA A CA 1
ATOM 896 C C . ALA A 1 111 ? 8.559 1.126 -17.552 1.00 96.00 111 ALA A C 1
ATOM 898 O O . ALA A 1 111 ? 9.172 0.123 -17.925 1.00 96.00 111 ALA A O 1
ATOM 899 N N . LEU A 1 112 ? 7.773 1.847 -18.344 1.00 95.94 112 LEU A N 1
ATOM 900 C CA . LEU A 1 112 ? 7.806 1.823 -19.796 1.00 95.94 112 LEU A CA 1
ATOM 901 C C . LEU A 1 112 ? 8.789 2.900 -20.250 1.00 95.94 112 LEU A C 1
ATOM 903 O O . LEU A 1 112 ? 8.674 4.054 -19.835 1.00 95.94 112 LEU A O 1
ATOM 907 N N . VAL A 1 113 ? 9.766 2.521 -21.065 1.00 96.31 113 VAL A N 1
ATOM 908 C CA . VAL A 1 113 ? 10.814 3.426 -21.539 1.00 96.31 113 VAL A CA 1
ATOM 909 C C . VAL A 1 113 ? 10.818 3.405 -23.054 1.00 96.31 113 VAL A C 1
ATOM 911 O O . VAL A 1 113 ? 11.134 2.384 -23.663 1.00 96.31 113 VAL A O 1
ATOM 914 N N . GLU A 1 114 ? 10.459 4.531 -23.654 1.00 96.06 114 GLU A N 1
ATOM 915 C CA . GLU A 1 114 ? 10.594 4.749 -25.088 1.00 96.06 114 GLU A CA 1
ATOM 916 C C . GLU A 1 114 ? 11.904 5.480 -25.354 1.00 96.06 114 GLU A C 1
ATOM 918 O O . GLU A 1 114 ? 12.279 6.418 -24.638 1.00 96.06 114 GLU A O 1
ATOM 923 N N . GLY A 1 115 ? 12.624 5.053 -26.379 1.00 96.00 115 GLY A N 1
ATOM 924 C CA . GLY A 1 115 ? 13.918 5.630 -26.679 1.00 96.00 115 GLY A CA 1
ATOM 925 C C . GLY A 1 115 ? 14.572 5.029 -27.903 1.00 96.00 115 GLY A C 1
ATOM 926 O O . GLY A 1 115 ? 13.980 4.229 -28.626 1.00 96.00 115 GLY A O 1
ATOM 927 N N . TYR A 1 116 ? 15.813 5.447 -28.124 1.00 95.94 116 TYR A N 1
ATOM 928 C CA . TYR A 1 116 ? 16.614 5.038 -29.267 1.00 95.94 116 TYR A CA 1
ATOM 929 C C . TYR A 1 116 ? 17.774 4.148 -28.819 1.00 95.94 116 TYR A C 1
ATOM 931 O O . TYR A 1 116 ? 18.591 4.559 -27.990 1.00 95.94 116 TYR A O 1
ATOM 939 N N . TYR A 1 117 ? 17.859 2.947 -29.385 1.00 96.62 117 TYR A N 1
ATOM 940 C CA . TYR A 1 117 ? 18.974 2.026 -29.186 1.00 96.62 117 TYR A CA 1
ATOM 941 C C . TYR A 1 117 ? 20.135 2.390 -30.118 1.00 96.62 117 TYR A C 1
ATOM 943 O O . TYR A 1 117 ? 19.940 2.479 -31.331 1.00 96.62 117 TYR A O 1
ATOM 951 N N . THR A 1 118 ? 21.323 2.633 -29.558 1.00 93.69 118 THR A N 1
ATOM 952 C CA . THR A 1 118 ? 22.503 3.104 -30.304 1.00 93.69 118 THR A CA 1
ATOM 953 C C . THR A 1 118 ? 23.527 2.000 -30.566 1.00 93.69 118 THR A C 1
ATOM 955 O O . THR A 1 118 ? 23.496 0.942 -29.934 1.00 93.69 118 THR A O 1
ATOM 958 N N . ASP A 1 119 ? 24.475 2.265 -31.470 1.00 90.25 119 ASP A N 1
ATOM 959 C CA . ASP A 1 119 ? 25.561 1.336 -31.810 1.00 90.25 119 ASP A CA 1
ATOM 960 C C . ASP A 1 119 ? 26.479 1.051 -30.607 1.00 90.25 119 ASP A C 1
ATOM 962 O O . ASP A 1 119 ? 27.045 -0.036 -30.483 1.00 90.25 119 ASP A O 1
ATOM 966 N N . GLU A 1 120 ? 26.573 1.993 -29.660 1.00 90.19 120 GLU A N 1
ATOM 967 C CA . GLU A 1 120 ? 27.316 1.832 -28.404 1.00 90.19 120 GLU A CA 1
ATOM 968 C C . GLU A 1 120 ? 26.597 0.941 -27.376 1.00 90.19 120 GLU A C 1
ATOM 970 O O . GLU A 1 120 ? 27.067 0.798 -26.249 1.00 90.19 120 GLU A O 1
ATOM 975 N N . ARG A 1 121 ? 25.466 0.325 -27.748 1.00 90.12 121 ARG A N 1
ATOM 976 C CA . ARG A 1 121 ? 24.622 -0.520 -26.885 1.00 90.12 121 ARG A CA 1
ATOM 977 C C . ARG A 1 121 ? 24.027 0.217 -25.681 1.00 90.12 121 ARG A C 1
ATOM 979 O O . ARG A 1 121 ? 23.716 -0.405 -24.666 1.00 90.12 121 ARG A O 1
ATOM 986 N N . ILE A 1 122 ? 23.828 1.524 -25.822 1.00 93.94 122 ILE A N 1
ATOM 987 C CA . ILE A 1 122 ? 23.191 2.389 -24.829 1.00 93.94 122 ILE A CA 1
ATOM 988 C C . ILE A 1 122 ? 21.777 2.727 -25.308 1.00 93.94 122 ILE A C 1
ATOM 990 O O . ILE A 1 122 ? 21.523 2.877 -26.506 1.00 93.94 122 ILE A O 1
ATOM 994 N N . PHE A 1 123 ? 20.838 2.848 -24.371 1.00 96.88 123 PHE A N 1
ATOM 995 C CA . PHE A 1 123 ? 19.466 3.236 -24.669 1.00 96.88 123 PHE A CA 1
ATOM 996 C C . PHE A 1 123 ? 19.221 4.703 -24.313 1.00 96.88 123 PHE A C 1
ATOM 998 O O . PHE A 1 123 ? 19.124 5.071 -23.141 1.00 96.88 123 PHE A O 1
ATOM 1005 N N . ARG A 1 124 ? 19.108 5.562 -25.331 1.00 96.19 124 ARG A N 1
ATOM 1006 C CA . ARG A 1 124 ? 18.835 6.995 -25.150 1.00 96.19 124 ARG A CA 1
ATOM 1007 C C . ARG A 1 124 ? 17.355 7.213 -24.874 1.00 96.19 124 ARG A C 1
ATOM 1009 O O . ARG A 1 124 ? 16.525 7.036 -25.768 1.00 96.19 124 ARG A O 1
ATOM 1016 N N . VAL A 1 125 ? 17.030 7.619 -23.650 1.00 96.38 125 VAL A N 1
ATOM 1017 C CA . VAL A 1 125 ? 15.640 7.748 -23.199 1.00 96.38 125 VAL A CA 1
ATOM 1018 C C . VAL A 1 125 ? 14.986 8.983 -23.809 1.00 96.38 125 VAL A C 1
ATOM 1020 O O . VAL A 1 125 ? 15.492 10.094 -23.669 1.00 96.38 125 VAL A O 1
ATOM 1023 N N . SER A 1 126 ? 13.838 8.782 -24.455 1.00 95.44 126 SER A N 1
ATOM 1024 C CA . SER A 1 126 ? 12.993 9.853 -24.996 1.00 95.44 126 SER A CA 1
ATOM 1025 C C . SER A 1 126 ? 11.760 10.077 -24.126 1.00 95.44 126 SER A C 1
ATOM 1027 O O . SER A 1 126 ? 11.483 11.215 -23.752 1.00 95.44 126 SER A O 1
ATOM 1029 N N . VAL A 1 127 ? 11.074 8.998 -23.729 1.00 94.94 127 VAL A N 1
ATOM 1030 C CA . VAL A 1 127 ? 9.886 9.061 -22.866 1.00 94.94 127 VAL A CA 1
ATOM 1031 C C . VAL A 1 127 ? 9.999 8.058 -21.725 1.00 94.94 127 VAL A C 1
ATOM 1033 O O . VAL A 1 127 ? 10.360 6.898 -21.929 1.00 94.94 127 VAL A O 1
ATOM 1036 N N . LEU A 1 128 ? 9.661 8.497 -20.512 1.00 94.94 128 LEU A N 1
ATOM 1037 C CA . LEU A 1 128 ? 9.570 7.645 -19.330 1.00 94.94 128 LEU A CA 1
ATOM 1038 C C . LEU A 1 128 ? 8.126 7.600 -18.817 1.00 94.94 128 LEU A C 1
ATOM 1040 O O . LEU A 1 128 ? 7.590 8.607 -18.358 1.00 94.94 128 LEU A O 1
ATOM 1044 N N . GLY A 1 129 ? 7.492 6.430 -18.887 1.00 94.56 129 GLY A N 1
ATOM 1045 C CA . GLY A 1 129 ? 6.088 6.215 -18.539 1.00 94.56 129 GLY A CA 1
ATOM 1046 C C . GLY A 1 129 ? 5.900 5.198 -17.415 1.00 94.56 129 GLY A C 1
ATOM 1047 O O . GLY A 1 129 ? 6.602 4.193 -17.327 1.00 94.56 129 GLY A O 1
ATOM 1048 N N . SER A 1 130 ? 4.923 5.435 -16.539 1.00 92.81 130 SER A N 1
ATOM 1049 C CA . SER A 1 130 ? 4.485 4.411 -15.583 1.00 92.81 130 SER A CA 1
ATOM 1050 C C . SER A 1 130 ? 3.593 3.376 -16.286 1.00 92.81 130 SER A C 1
ATOM 1052 O O . SER A 1 130 ? 2.843 3.746 -17.192 1.00 92.81 130 SER A O 1
ATOM 1054 N N . PRO A 1 131 ? 3.609 2.096 -15.871 1.00 92.31 131 PRO A N 1
ATOM 1055 C CA . PRO A 1 131 ? 2.672 1.098 -16.376 1.00 92.31 131 PRO A CA 1
ATOM 1056 C C . PRO A 1 131 ? 1.217 1.546 -16.183 1.00 92.31 131 PRO A C 1
ATOM 1058 O O . PRO A 1 131 ? 0.843 2.018 -15.107 1.00 92.31 131 PRO A O 1
ATOM 1061 N N . ILE A 1 132 ? 0.387 1.377 -17.214 1.00 89.44 132 ILE A N 1
ATOM 1062 C CA . ILE A 1 132 ? -0.999 1.862 -17.210 1.00 89.44 132 ILE A CA 1
ATOM 1063 C C . ILE A 1 132 ? -1.837 1.072 -16.181 1.00 89.44 132 ILE A C 1
ATOM 1065 O O . ILE A 1 132 ? -1.831 -0.165 -16.200 1.00 89.44 132 ILE A O 1
ATOM 1069 N N . PRO A 1 133 ? -2.585 1.741 -15.279 1.00 90.00 133 PRO A N 1
ATOM 1070 C CA . PRO A 1 133 ? -3.407 1.056 -14.288 1.00 90.00 133 PRO A CA 1
ATOM 1071 C C . PRO A 1 133 ? -4.632 0.377 -14.925 1.00 90.00 133 PRO A C 1
ATOM 1073 O O . PRO A 1 133 ? -5.468 1.011 -15.560 1.00 90.00 133 PRO A O 1
ATOM 1076 N N . GLU A 1 134 ? -4.777 -0.930 -14.696 1.00 91.56 134 GLU A N 1
ATOM 1077 C CA . GLU A 1 134 ? -5.968 -1.708 -15.078 1.00 91.56 134 GLU A CA 1
ATOM 1078 C C . GLU A 1 134 ? -7.111 -1.518 -14.050 1.00 91.56 134 GLU A C 1
ATOM 1080 O O . GLU A 1 134 ? -6.876 -1.752 -12.858 1.00 91.56 134 GLU A O 1
ATOM 1085 N N . PRO A 1 135 ? -8.341 -1.146 -14.468 1.00 92.25 135 PRO A N 1
ATOM 1086 C CA . PRO A 1 135 ? -9.495 -1.023 -13.572 1.00 92.25 135 PRO A CA 1
ATOM 1087 C C . PRO A 1 135 ? -9.943 -2.361 -12.964 1.00 92.25 135 PRO A C 1
ATOM 1089 O O . PRO A 1 135 ? -9.973 -3.380 -13.656 1.00 92.25 135 PRO A O 1
ATOM 1092 N N . ARG A 1 136 ? -10.451 -2.336 -11.719 1.00 90.81 136 ARG A N 1
ATOM 1093 C CA . ARG A 1 136 ? -10.917 -3.529 -10.970 1.00 90.81 136 ARG A CA 1
ATOM 1094 C C . ARG A 1 136 ? -11.840 -4.445 -11.781 1.00 90.81 136 ARG A C 1
ATOM 1096 O O . ARG A 1 136 ? -11.657 -5.657 -11.772 1.00 90.81 136 ARG A O 1
ATOM 1103 N N . LYS A 1 137 ? -12.815 -3.878 -12.504 1.00 90.31 137 LYS A N 1
ATOM 1104 C CA . LYS A 1 137 ? -13.765 -4.650 -13.330 1.00 90.31 137 LYS A CA 1
ATOM 1105 C C . LYS A 1 137 ? -13.051 -5.476 -14.408 1.00 90.31 137 LYS A C 1
ATOM 1107 O O . LYS A 1 137 ? -13.399 -6.639 -14.591 1.00 90.31 137 LYS A O 1
ATOM 1112 N N . LYS A 1 138 ? -12.052 -4.895 -15.090 1.00 91.25 138 LYS A N 1
ATOM 1113 C CA . LYS A 1 138 ? -11.253 -5.596 -16.109 1.00 91.25 138 LYS A CA 1
ATOM 1114 C C . LYS A 1 138 ? -10.382 -6.677 -15.464 1.00 91.25 138 LYS A C 1
ATOM 1116 O O . LYS A 1 138 ? -10.393 -7.810 -15.935 1.00 91.25 138 LYS A O 1
ATOM 1121 N N . SER A 1 139 ? -9.728 -6.365 -14.340 1.00 90.75 139 SER A N 1
ATOM 1122 C CA . SER A 1 139 ? -8.914 -7.338 -13.602 1.00 90.75 139 SER A CA 1
ATOM 1123 C C . SER A 1 139 ? -9.725 -8.566 -13.182 1.00 90.75 139 SER A C 1
ATOM 1125 O O . SER A 1 139 ? -9.310 -9.683 -13.456 1.00 90.75 139 SER A O 1
ATOM 1127 N N . LEU A 1 140 ? -10.898 -8.386 -12.566 1.00 89.06 140 LEU A N 1
ATOM 1128 C CA . LEU A 1 140 ? -11.739 -9.507 -12.123 1.00 89.06 140 LEU A CA 1
ATOM 1129 C C . LEU A 1 140 ? -12.270 -10.346 -13.294 1.00 89.06 140 LEU A C 1
ATOM 1131 O O . LEU A 1 140 ? -12.286 -11.575 -13.206 1.00 89.06 140 LEU A O 1
ATOM 1135 N N . ALA A 1 141 ? -12.665 -9.696 -14.395 1.00 90.19 141 ALA A N 1
ATOM 1136 C CA . ALA A 1 141 ? -13.133 -10.383 -15.597 1.00 90.19 141 ALA A CA 1
ATOM 1137 C C . ALA A 1 141 ? -12.041 -11.276 -16.210 1.00 90.19 141 ALA A C 1
ATOM 1139 O O . ALA A 1 141 ? -12.327 -12.409 -16.591 1.00 90.19 141 ALA A O 1
ATOM 1140 N N . ALA A 1 142 ? -10.783 -10.819 -16.218 1.00 89.44 142 ALA A N 1
ATOM 1141 C CA . ALA A 1 142 ? -9.648 -11.585 -16.738 1.00 89.44 142 ALA A CA 1
ATOM 1142 C C . ALA A 1 142 ? -9.373 -12.896 -15.972 1.00 89.44 142 ALA A C 1
ATOM 1144 O O . ALA A 1 142 ? -8.732 -13.795 -16.511 1.00 89.44 142 ALA A O 1
ATOM 1145 N N . PHE A 1 143 ? -9.860 -13.024 -14.733 1.00 87.25 143 PHE A N 1
ATOM 1146 C CA . PHE A 1 143 ? -9.742 -14.238 -13.915 1.00 87.25 143 PHE A CA 1
ATOM 1147 C C . PHE A 1 143 ? -11.085 -14.961 -13.713 1.00 87.25 143 PHE A C 1
ATOM 1149 O O . PHE A 1 143 ? -11.226 -15.770 -12.793 1.00 87.25 143 PHE A O 1
ATOM 1156 N N . GLY A 1 144 ? -12.089 -14.661 -14.545 1.00 82.06 144 GLY A N 1
ATOM 1157 C CA . GLY A 1 144 ? -13.395 -15.324 -14.516 1.00 82.06 144 GLY A CA 1
ATOM 1158 C C . GLY A 1 144 ? -14.185 -15.118 -13.220 1.00 82.06 144 GLY A C 1
ATOM 1159 O O . GLY A 1 144 ? -15.030 -15.943 -12.900 1.00 82.06 144 GLY A O 1
ATOM 1160 N N . GLY A 1 145 ? -13.882 -14.075 -12.435 1.00 73.50 145 GLY A N 1
ATOM 1161 C CA . GLY A 1 145 ? -14.593 -13.742 -11.191 1.00 73.50 145 GLY A CA 1
ATOM 1162 C C . GLY A 1 145 ? -14.429 -14.727 -10.022 1.00 73.50 145 GLY A C 1
ATOM 1163 O O . GLY A 1 145 ? -14.935 -14.462 -8.937 1.00 73.50 145 GLY A O 1
ATOM 1164 N N . ASN A 1 146 ? -13.696 -15.830 -10.201 1.00 74.69 146 ASN A N 1
ATOM 1165 C CA . ASN A 1 146 ? -13.634 -16.932 -9.230 1.00 74.69 146 ASN A CA 1
ATOM 1166 C C . ASN A 1 146 ? -12.451 -16.839 -8.253 1.00 74.69 146 ASN A C 1
ATOM 1168 O O . ASN A 1 146 ? -12.305 -17.675 -7.355 1.00 74.69 146 ASN A O 1
ATOM 1172 N N . VAL A 1 147 ? -11.581 -15.844 -8.432 1.00 83.56 147 VAL A N 1
ATOM 1173 C CA . VAL A 1 147 ? -10.379 -15.659 -7.617 1.00 83.56 147 VAL A CA 1
ATOM 1174 C C . VAL A 1 147 ? -10.595 -14.530 -6.619 1.00 83.56 147 VAL A C 1
ATOM 1176 O O . VAL A 1 147 ? -10.772 -13.375 -6.995 1.00 83.56 147 VAL A O 1
ATOM 1179 N N . ASP A 1 148 ? -10.518 -14.868 -5.334 1.00 85.25 148 ASP A N 1
ATOM 1180 C CA . ASP A 1 148 ? -10.468 -13.885 -4.258 1.00 85.25 148 ASP A CA 1
ATOM 1181 C C . ASP A 1 148 ? -9.020 -13.410 -4.047 1.00 85.25 148 ASP A C 1
ATOM 1183 O O . ASP A 1 148 ? -8.185 -14.127 -3.484 1.00 85.25 148 ASP A O 1
ATOM 1187 N N . PHE A 1 149 ? -8.719 -12.210 -4.549 1.00 88.81 149 PHE A N 1
ATOM 1188 C CA . PHE A 1 149 ? -7.415 -11.554 -4.398 1.00 88.81 149 PHE A CA 1
ATOM 1189 C C . PHE A 1 149 ? -7.282 -10.781 -3.082 1.00 88.81 149 PHE A C 1
ATOM 1191 O O . PHE A 1 149 ? -6.166 -10.594 -2.576 1.00 88.81 149 PHE A O 1
ATOM 1198 N N . PHE A 1 150 ? -8.403 -10.303 -2.539 1.00 90.25 150 PHE A N 1
ATOM 1199 C CA . PHE A 1 150 ? -8.412 -9.490 -1.329 1.00 90.25 150 PHE A CA 1
ATOM 1200 C C . PHE A 1 150 ? -8.248 -10.365 -0.084 1.00 90.25 150 PHE A C 1
ATOM 1202 O O . PHE A 1 150 ? -7.536 -9.983 0.851 1.00 90.25 150 PHE A O 1
ATOM 1209 N N . GLY A 1 151 ? -8.793 -11.579 -0.133 1.00 87.38 151 GLY A N 1
ATOM 1210 C CA . GLY A 1 151 ? -8.793 -12.536 0.958 1.00 87.38 151 GLY A CA 1
ATOM 1211 C C . GLY A 1 151 ? -9.806 -12.171 2.041 1.00 87.38 151 GLY A C 1
ATOM 1212 O O . GLY A 1 151 ? -10.665 -11.305 1.876 1.00 87.38 151 GLY A O 1
ATOM 1213 N N . GLY A 1 152 ? -9.666 -12.830 3.190 1.00 79.00 152 GLY A N 1
ATOM 1214 C CA . GLY A 1 152 ? -10.611 -12.722 4.298 1.00 79.00 152 GLY A CA 1
ATOM 1215 C C . GLY A 1 152 ? -11.680 -13.809 4.249 1.00 79.00 152 GLY A C 1
ATOM 1216 O O . GLY A 1 152 ? -11.579 -14.790 3.510 1.00 79.00 152 GLY A O 1
ATOM 1217 N N . ARG A 1 153 ? -12.696 -13.666 5.101 1.00 78.06 153 ARG A N 1
ATOM 1218 C CA . ARG A 1 153 ? -13.823 -14.597 5.122 1.00 78.06 153 ARG A CA 1
ATOM 1219 C C . ARG A 1 153 ? -14.647 -14.393 3.848 1.00 78.06 153 ARG A C 1
ATOM 1221 O O . ARG A 1 153 ? -14.905 -13.260 3.443 1.00 78.06 153 ARG A O 1
ATOM 1228 N N . ARG A 1 154 ? -15.045 -15.493 3.203 1.00 74.50 154 ARG A N 1
ATOM 1229 C CA . ARG A 1 154 ? -16.038 -15.423 2.126 1.00 74.50 154 ARG A CA 1
ATOM 1230 C C . ARG A 1 154 ? -17.361 -14.988 2.739 1.00 74.50 154 ARG A C 1
ATOM 1232 O O . ARG A 1 154 ? -17.788 -15.586 3.726 1.00 74.50 154 ARG A O 1
ATOM 1239 N N . GLU A 1 155 ? -17.960 -13.954 2.161 1.00 73.88 155 GLU A N 1
ATOM 1240 C CA . GLU A 1 155 ? -19.309 -13.551 2.546 1.00 73.88 155 GLU A CA 1
ATOM 1241 C C . GLU A 1 155 ? -20.273 -14.668 2.163 1.00 73.88 155 GLU A C 1
ATOM 1243 O O . GLU A 1 155 ? -20.083 -15.343 1.146 1.00 73.88 155 GLU A O 1
ATOM 1248 N N . THR A 1 156 ? -21.276 -14.881 3.004 1.00 78.44 156 THR A N 1
ATOM 1249 C CA . THR A 1 156 ? -22.387 -15.786 2.703 1.00 78.44 156 THR A CA 1
ATOM 1250 C C . THR A 1 156 ? -23.339 -15.165 1.693 1.00 78.44 156 THR A C 1
ATOM 1252 O O . THR A 1 156 ? -23.889 -15.880 0.859 1.00 78.44 156 THR A O 1
ATOM 1255 N N . ASP A 1 157 ? -23.501 -13.844 1.761 1.00 82.00 157 ASP A N 1
ATOM 1256 C CA . ASP A 1 157 ? -24.392 -13.089 0.894 1.00 82.00 157 ASP A CA 1
ATOM 1257 C C . ASP A 1 157 ? -23.752 -12.818 -0.467 1.00 82.00 157 ASP A C 1
ATOM 1259 O O . ASP A 1 157 ? -22.537 -12.624 -0.597 1.00 82.00 157 ASP A O 1
ATOM 1263 N N . ASP A 1 158 ? -24.590 -12.788 -1.502 1.00 86.88 158 ASP A N 1
ATOM 1264 C CA . ASP A 1 158 ? -24.138 -12.477 -2.848 1.00 86.88 158 ASP A CA 1
ATOM 1265 C C . ASP A 1 158 ? -23.773 -10.989 -3.010 1.00 86.88 158 ASP A C 1
ATOM 1267 O O . ASP A 1 158 ? -24.106 -10.113 -2.205 1.00 86.88 158 ASP A O 1
ATOM 1271 N N . PHE A 1 159 ? -23.063 -10.682 -4.097 1.00 86.75 159 PHE A N 1
ATOM 1272 C CA . PHE A 1 159 ? -22.605 -9.321 -4.367 1.00 86.75 159 PHE A CA 1
ATOM 1273 C C . PHE A 1 159 ? -23.762 -8.314 -4.473 1.00 86.75 159 PHE A C 1
ATOM 1275 O O . PHE A 1 159 ? -23.614 -7.169 -4.048 1.00 86.75 159 PHE A O 1
ATOM 1282 N N . ALA A 1 160 ? -24.901 -8.712 -5.049 1.00 91.00 160 ALA A N 1
ATOM 1283 C CA . ALA A 1 160 ? -26.045 -7.825 -5.246 1.00 91.00 160 ALA A CA 1
ATOM 1284 C C . ALA A 1 160 ? -26.684 -7.431 -3.908 1.00 91.00 160 ALA A C 1
ATOM 1286 O O . ALA A 1 160 ? -26.998 -6.258 -3.698 1.00 91.00 160 ALA A O 1
ATOM 1287 N N . THR A 1 161 ? -26.798 -8.388 -2.991 1.00 92.81 161 THR A N 1
ATOM 1288 C CA . THR A 1 161 ? -27.310 -8.206 -1.631 1.00 92.81 161 THR A CA 1
ATOM 1289 C C . THR A 1 161 ? -26.384 -7.302 -0.832 1.00 92.81 161 THR A C 1
ATOM 1291 O O . THR A 1 161 ? -26.830 -6.283 -0.310 1.00 92.81 161 THR A O 1
ATOM 1294 N N . LEU A 1 162 ? -25.077 -7.580 -0.827 1.00 92.25 162 LEU A N 1
ATOM 1295 C CA . LEU A 1 162 ? -24.093 -6.723 -0.156 1.00 92.25 162 LEU A CA 1
ATOM 1296 C C . LEU A 1 162 ? -24.099 -5.297 -0.717 1.00 92.25 162 LEU A C 1
ATOM 1298 O O . LEU A 1 162 ? -23.994 -4.328 0.031 1.00 92.25 162 LEU A O 1
ATOM 1302 N N . ARG A 1 163 ? -24.259 -5.150 -2.039 1.00 93.31 163 ARG A N 1
ATOM 1303 C CA . ARG A 1 163 ? -24.346 -3.835 -2.684 1.00 93.31 163 ARG A CA 1
ATOM 1304 C C . ARG A 1 163 ? -25.624 -3.092 -2.306 1.00 93.31 163 ARG A C 1
ATOM 1306 O O . ARG A 1 163 ? -25.614 -1.864 -2.263 1.00 93.31 163 ARG A O 1
ATOM 1313 N N . LYS A 1 164 ? -26.719 -3.818 -2.080 1.00 94.62 164 LYS A N 1
ATOM 1314 C CA . LYS A 1 164 ? -27.984 -3.257 -1.610 1.00 94.62 164 LYS A CA 1
ATOM 1315 C C . LYS A 1 164 ? -27.846 -2.763 -0.168 1.00 94.62 164 LYS A C 1
ATOM 1317 O O . LYS A 1 164 ? -28.129 -1.595 0.063 1.00 94.62 164 LYS A O 1
ATOM 1322 N N . ILE A 1 165 ? -27.301 -3.584 0.732 1.00 92.81 165 ILE A N 1
ATOM 1323 C CA . ILE A 1 165 ? -27.015 -3.210 2.130 1.00 92.81 165 ILE A CA 1
ATOM 1324 C C . ILE A 1 165 ? -26.162 -1.935 2.177 1.00 92.81 165 ILE A C 1
ATOM 1326 O O . ILE A 1 165 ? -26.516 -0.970 2.845 1.00 92.81 165 ILE A O 1
ATOM 1330 N N . GLU A 1 166 ? -25.081 -1.889 1.397 1.00 93.50 166 GLU A N 1
ATOM 1331 C CA . GLU A 1 166 ? -24.195 -0.721 1.315 1.00 93.50 166 GLU A CA 1
ATOM 1332 C C . GLU A 1 166 ? -24.916 0.557 0.846 1.00 93.50 166 GLU A C 1
ATOM 1334 O O . GLU A 1 166 ? -24.558 1.654 1.259 1.00 93.50 166 GLU A O 1
ATOM 1339 N N . ARG A 1 167 ? -25.921 0.436 -0.032 1.00 93.50 167 ARG A N 1
ATOM 1340 C CA . ARG A 1 167 ? -26.707 1.581 -0.524 1.00 93.50 167 ARG A CA 1
ATOM 1341 C C . ARG A 1 167 ? -27.788 2.027 0.453 1.00 93.50 167 ARG A C 1
ATOM 1343 O O . ARG A 1 167 ? -28.143 3.199 0.440 1.00 93.50 167 ARG A O 1
ATOM 1350 N N . GLU A 1 168 ? -28.337 1.099 1.229 1.00 94.44 168 GLU A N 1
ATOM 1351 C CA . GLU A 1 168 ? -29.401 1.371 2.198 1.00 94.44 168 GLU A CA 1
ATOM 1352 C C . GLU A 1 168 ? -28.849 2.002 3.484 1.00 94.44 168 GLU A C 1
ATOM 1354 O O . GLU A 1 168 ? -29.497 2.868 4.066 1.00 94.44 168 GLU A O 1
ATOM 1359 N N . HIS A 1 169 ? -27.630 1.639 3.888 1.00 90.38 169 HIS A N 1
ATOM 1360 C CA . HIS A 1 169 ? -26.964 2.167 5.080 1.00 90.38 169 HIS A CA 1
ATOM 1361 C C . HIS A 1 169 ? -26.053 3.364 4.765 1.00 90.38 169 HIS A C 1
ATOM 1363 O O . HIS A 1 169 ? -24.825 3.266 4.788 1.00 90.38 169 HIS A O 1
ATOM 1369 N N . THR A 1 170 ? -26.656 4.518 4.464 1.00 86.94 170 THR A N 1
ATOM 1370 C CA . THR A 1 170 ? -25.922 5.747 4.095 1.00 86.94 170 THR A CA 1
ATOM 1371 C C . THR A 1 170 ? -25.247 6.463 5.267 1.00 86.94 170 THR A C 1
ATOM 1373 O O . THR A 1 170 ? -24.455 7.376 5.055 1.00 86.94 170 THR A O 1
ATOM 1376 N N . ASP A 1 171 ? -25.576 6.088 6.498 1.00 88.75 171 ASP A N 1
ATOM 1377 C CA . ASP A 1 171 ? -25.067 6.660 7.747 1.00 88.75 171 ASP A CA 1
ATOM 1378 C C . ASP A 1 171 ? -23.776 5.986 8.249 1.00 88.75 171 ASP A C 1
ATOM 1380 O O . ASP A 1 171 ? -23.139 6.460 9.196 1.00 88.75 171 ASP A O 1
ATOM 1384 N N . VAL A 1 172 ? -23.334 4.909 7.593 1.00 92.56 172 VAL A N 1
ATOM 1385 C CA . VAL A 1 172 ? -22.127 4.177 7.985 1.00 92.56 172 VAL A CA 1
ATOM 1386 C C . VAL A 1 172 ? -20.874 5.011 7.738 1.00 92.56 172 VAL A C 1
ATOM 1388 O O . VAL A 1 172 ? -20.513 5.335 6.608 1.00 92.56 172 VAL A O 1
ATOM 1391 N N . THR A 1 173 ? -20.165 5.306 8.826 1.00 94.12 173 THR A N 1
ATOM 1392 C CA . THR A 1 173 ? -18.977 6.166 8.821 1.00 94.12 173 THR A CA 1
ATOM 1393 C C . THR A 1 173 ? -17.749 5.429 9.355 1.00 94.12 173 THR A C 1
ATOM 1395 O O . THR A 1 173 ? -17.836 4.676 10.323 1.00 94.12 173 THR A O 1
ATOM 1398 N N . PHE A 1 174 ? -16.582 5.682 8.758 1.00 96.25 174 PHE A N 1
ATOM 1399 C CA . PHE A 1 174 ? -15.277 5.250 9.269 1.00 96.25 174 PHE A CA 1
ATOM 1400 C C . PHE A 1 174 ? -14.462 6.478 9.683 1.00 96.25 174 PHE A C 1
ATOM 1402 O O . PHE A 1 174 ? -14.214 7.362 8.865 1.00 96.25 174 PHE A O 1
ATOM 1409 N N . ALA A 1 175 ? -14.008 6.526 10.934 1.00 97.12 175 ALA A N 1
ATOM 1410 C CA . ALA A 1 175 ? -13.108 7.567 11.421 1.00 97.12 175 ALA A CA 1
ATOM 1411 C C . ALA A 1 175 ? -11.659 7.075 11.313 1.00 97.12 175 ALA A C 1
ATOM 1413 O O . ALA A 1 175 ? -11.257 6.170 12.042 1.00 97.12 175 ALA A O 1
ATOM 1414 N N . ILE A 1 176 ? -10.873 7.644 10.397 1.00 98.12 176 ILE A N 1
ATOM 1415 C CA . ILE A 1 176 ? -9.494 7.209 10.128 1.00 98.12 176 ILE A CA 1
ATOM 1416 C C . ILE A 1 176 ? -8.518 8.265 10.642 1.00 98.12 176 ILE A C 1
ATOM 1418 O O . ILE A 1 176 ? -8.556 9.413 10.205 1.00 98.12 176 ILE A O 1
ATOM 1422 N N . LEU A 1 177 ? -7.631 7.869 11.553 1.00 98.00 177 LEU A N 1
ATOM 1423 C CA . LEU A 1 177 ? -6.618 8.737 12.147 1.00 98.00 177 LEU A CA 1
ATOM 1424 C C . LEU A 1 177 ? -5.241 8.093 12.009 1.00 98.00 177 LEU A C 1
ATOM 1426 O O . LEU A 1 177 ? -5.111 6.887 12.185 1.00 98.00 177 LEU A O 1
ATOM 1430 N N . SER A 1 178 ? -4.216 8.892 11.716 1.00 96.56 178 SER A N 1
ATOM 1431 C CA . SER A 1 178 ? -2.824 8.441 11.595 1.00 96.56 178 SER A CA 1
ATOM 1432 C C . SER A 1 178 ? -1.921 9.200 12.555 1.00 96.56 178 SER A C 1
ATOM 1434 O O . SER A 1 178 ? -2.212 10.347 12.881 1.00 96.56 178 SER A O 1
ATOM 1436 N N . ASP A 1 179 ? -0.827 8.556 12.970 1.00 94.38 179 ASP A N 1
ATOM 1437 C CA . ASP A 1 179 ? 0.153 9.087 13.926 1.00 94.38 179 ASP A CA 1
ATOM 1438 C C . ASP A 1 179 ? -0.490 9.495 15.260 1.00 94.38 179 ASP A C 1
ATOM 1440 O O . ASP A 1 179 ? -0.324 10.598 15.780 1.00 94.38 179 ASP A O 1
ATOM 1444 N N . VAL A 1 180 ? -1.259 8.557 15.817 1.00 96.75 180 VAL A N 1
ATOM 1445 C CA . VAL A 1 180 ? -1.974 8.719 17.085 1.00 96.75 180 VAL A CA 1
ATOM 1446 C C . VAL A 1 180 ? -1.016 8.512 18.267 1.00 96.75 180 VAL A C 1
ATOM 1448 O O . VAL A 1 180 ? -1.037 7.473 18.922 1.00 96.75 180 VAL A O 1
ATOM 1451 N N . TRP A 1 181 ? -0.154 9.496 18.532 1.00 96.69 181 TRP A N 1
ATOM 1452 C CA . TRP A 1 181 ? 0.855 9.451 19.601 1.00 96.69 181 TRP A CA 1
ATOM 1453 C C . TRP A 1 181 ? 0.229 9.472 21.002 1.00 96.69 181 TRP A C 1
ATOM 1455 O O . TRP A 1 181 ? -0.191 10.518 21.498 1.00 96.69 181 TRP A O 1
ATOM 1465 N N . LEU A 1 182 ? 0.179 8.312 21.657 1.00 96.56 182 LEU A N 1
ATOM 1466 C CA . LEU A 1 182 ? -0.467 8.115 22.959 1.00 96.56 182 LEU A CA 1
ATOM 1467 C C . LEU A 1 182 ? 0.351 8.664 24.135 1.00 96.56 182 LEU A C 1
ATOM 1469 O O . LEU A 1 182 ? -0.177 8.820 25.232 1.00 96.56 182 LEU A O 1
ATOM 1473 N N . ASP A 1 183 ? 1.623 8.980 23.907 1.00 94.38 183 ASP A N 1
ATOM 1474 C CA . ASP A 1 183 ? 2.514 9.664 24.845 1.00 94.38 183 ASP A CA 1
ATOM 1475 C C . ASP A 1 183 ? 2.336 11.193 24.839 1.00 94.38 183 ASP A C 1
ATOM 1477 O O . ASP A 1 183 ? 2.876 11.879 25.705 1.00 94.38 183 ASP A O 1
ATOM 1481 N N . SER A 1 184 ? 1.565 11.743 23.893 1.00 96.00 184 SER A N 1
ATOM 1482 C CA . SER A 1 184 ? 1.272 13.174 23.820 1.00 96.00 184 SER A CA 1
ATOM 1483 C C . SER A 1 184 ? -0.054 13.512 24.519 1.00 96.00 184 SER A C 1
ATOM 1485 O O . SER A 1 184 ? -1.126 13.138 24.027 1.00 96.00 184 SER A O 1
ATOM 1487 N N . PRO A 1 185 ? -0.041 14.310 25.608 1.00 95.62 185 PRO A N 1
ATOM 1488 C CA . PRO A 1 185 ? -1.271 14.760 26.264 1.00 95.62 185 PRO A CA 1
ATOM 1489 C C . PRO A 1 185 ? -2.195 15.544 25.323 1.00 95.62 185 PRO A C 1
ATOM 1491 O O . PRO A 1 185 ? -3.419 15.454 25.420 1.00 95.62 185 PRO A O 1
ATOM 1494 N N . THR A 1 186 ? -1.619 16.289 24.374 1.00 97.12 186 THR A N 1
ATOM 1495 C CA . THR A 1 186 ? -2.372 17.045 23.368 1.00 97.12 186 THR A CA 1
ATOM 1496 C C . THR A 1 186 ? -3.171 16.120 22.455 1.00 97.12 186 THR A C 1
ATOM 1498 O O . THR A 1 186 ? -4.338 16.402 22.187 1.00 97.12 186 THR A O 1
ATOM 1501 N N . VAL A 1 187 ? -2.582 15.005 22.008 1.00 97.00 187 VAL A N 1
ATOM 1502 C CA . VAL A 1 187 ? -3.275 14.019 21.164 1.00 97.00 187 VAL A CA 1
ATOM 1503 C C . VAL A 1 187 ? -4.428 13.379 21.930 1.00 97.00 187 VAL A C 1
ATO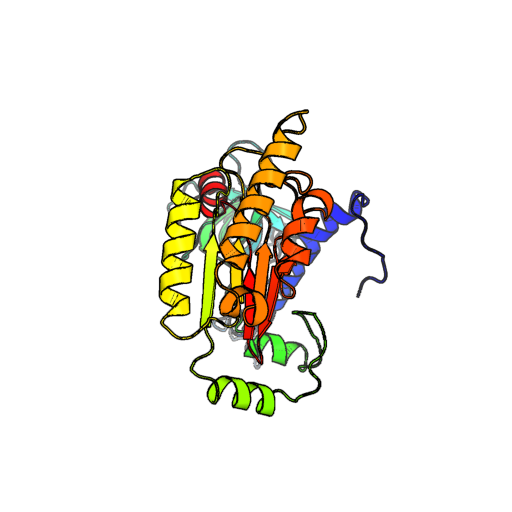M 1505 O O . VAL A 1 187 ? -5.540 13.334 21.413 1.00 97.00 187 VAL A O 1
ATOM 1508 N N . LEU A 1 188 ? -4.211 12.970 23.183 1.00 96.88 188 LEU A N 1
ATOM 1509 C CA . LEU A 1 188 ? -5.271 12.404 24.028 1.00 96.88 188 LEU A CA 1
ATOM 1510 C C . LEU A 1 188 ? -6.424 13.392 24.258 1.00 96.88 188 LEU A C 1
ATOM 1512 O O . LEU A 1 188 ? -7.592 13.010 24.187 1.00 96.88 188 LEU A O 1
ATOM 1516 N N . HIS A 1 189 ? -6.118 14.675 24.473 1.00 97.56 189 HIS A N 1
ATOM 1517 C CA . HIS A 1 189 ? -7.144 15.711 24.590 1.00 97.56 189 HIS A CA 1
ATOM 1518 C C . HIS A 1 189 ? -7.932 15.899 23.284 1.00 97.56 189 HIS A C 1
ATOM 1520 O O . HIS A 1 189 ? -9.151 16.042 23.315 1.00 97.56 189 HIS A O 1
ATOM 1526 N N . LYS A 1 190 ? -7.273 15.842 22.120 1.00 97.94 190 LYS A N 1
ATOM 1527 C CA . LYS A 1 190 ? -7.962 15.918 20.822 1.00 97.94 190 LYS A CA 1
ATOM 1528 C C . LYS A 1 190 ? -8.789 14.671 20.519 1.00 97.94 190 LYS A C 1
ATOM 1530 O O . LYS A 1 190 ? -9.883 14.807 19.980 1.00 97.94 190 LYS A O 1
ATOM 1535 N N . LEU A 1 191 ? -8.326 13.483 20.909 1.00 97.81 191 LEU A N 1
ATOM 1536 C CA . LEU A 1 191 ? -9.127 12.259 20.832 1.00 97.81 191 LEU A CA 1
ATOM 1537 C C . LEU A 1 191 ? -10.393 12.371 21.678 1.00 97.81 191 LEU A C 1
ATOM 1539 O O . LEU A 1 191 ? -11.462 12.004 21.203 1.00 97.81 191 LEU A O 1
ATOM 1543 N N . ARG A 1 192 ? -10.295 12.949 22.883 1.00 98.06 192 ARG A N 1
ATOM 1544 C CA . ARG A 1 192 ? -11.468 13.261 23.705 1.00 98.06 192 ARG A CA 1
ATOM 1545 C C . ARG A 1 192 ? -12.459 14.142 22.948 1.00 98.06 192 ARG A C 1
ATOM 1547 O O . ARG A 1 192 ? -13.609 13.753 22.837 1.00 98.06 192 ARG A O 1
ATOM 1554 N N . THR A 1 193 ? -12.005 15.246 22.348 1.00 97.69 193 THR A N 1
ATOM 1555 C CA . THR A 1 193 ? -12.876 16.127 21.545 1.00 97.69 193 THR A CA 1
ATOM 1556 C C . THR A 1 193 ? -13.561 15.386 20.391 1.00 97.69 193 THR A C 1
ATOM 1558 O O . THR A 1 193 ? -14.718 15.655 20.079 1.00 97.69 193 THR A O 1
ATOM 1561 N N . ILE A 1 194 ? -12.861 14.447 19.750 1.00 97.25 194 ILE A N 1
ATOM 1562 C CA . ILE A 1 194 ? -13.433 13.621 18.679 1.00 97.25 194 ILE A CA 1
ATOM 1563 C C . ILE A 1 194 ? -14.508 12.681 19.234 1.00 97.25 194 ILE A C 1
ATOM 1565 O O . ILE A 1 194 ? -15.582 12.574 18.644 1.00 97.25 194 ILE A O 1
ATOM 1569 N N . PHE A 1 195 ? -14.251 12.025 20.368 1.00 97.56 195 PHE A N 1
ATOM 1570 C CA . PHE A 1 195 ? -15.236 11.165 21.025 1.00 97.56 195 PHE A CA 1
ATOM 1571 C C . PHE A 1 195 ? -16.445 11.954 21.534 1.00 97.56 195 PHE A C 1
ATOM 1573 O O . PHE A 1 195 ? -17.564 11.504 21.318 1.00 97.56 195 PHE A O 1
ATOM 1580 N N . ASP A 1 196 ? -16.248 13.149 22.096 1.00 97.12 196 ASP A N 1
ATOM 1581 C CA . ASP A 1 196 ? -17.330 14.070 22.460 1.00 97.12 196 ASP A CA 1
ATOM 1582 C C . ASP A 1 196 ? -18.219 14.370 21.245 1.00 97.12 196 ASP A C 1
ATOM 1584 O O . ASP A 1 196 ? -19.434 14.179 21.303 1.00 97.12 196 ASP A O 1
ATOM 1588 N N . GLY A 1 197 ? -17.612 14.753 20.116 1.00 95.94 197 GLY A N 1
ATOM 1589 C CA . GLY A 1 197 ? -18.338 15.046 18.879 1.00 95.94 197 GLY A CA 1
ATOM 1590 C C . GLY A 1 197 ? -19.149 13.856 18.361 1.00 95.94 197 GLY A C 1
ATOM 1591 O O . GLY A 1 197 ? -20.317 14.015 18.018 1.00 95.94 197 GLY A O 1
ATO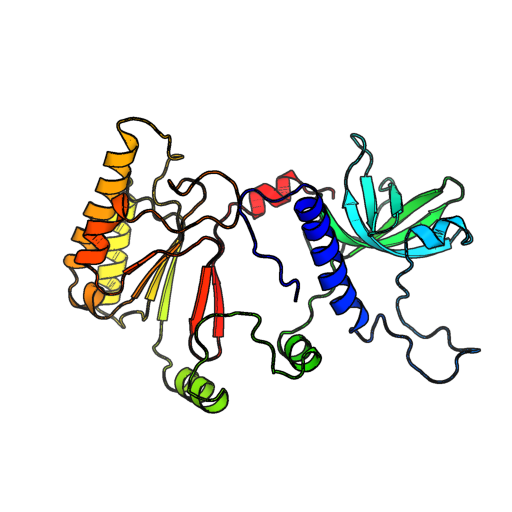M 1592 N N . PHE A 1 198 ? -18.568 12.653 18.350 1.00 95.31 198 PHE A N 1
ATOM 1593 C CA . PHE A 1 198 ? -19.283 11.449 17.915 1.00 95.31 198 PHE A CA 1
ATOM 1594 C C . PHE A 1 198 ? -20.337 10.975 18.917 1.00 95.31 198 PHE A C 1
ATOM 1596 O O . PHE A 1 198 ? -21.374 10.475 18.495 1.00 95.31 198 PHE A O 1
ATOM 1603 N N . SER A 1 199 ? -20.120 11.163 20.221 1.00 94.25 199 SER A N 1
ATOM 1604 C CA . SER A 1 199 ? -21.098 10.797 21.255 1.00 94.25 199 SER A CA 1
ATOM 1605 C C . SER A 1 199 ? -22.402 11.595 21.156 1.00 94.25 199 SER A C 1
ATOM 1607 O O . SER A 1 199 ? -23.448 11.121 21.590 1.00 94.25 199 SER A O 1
ATOM 1609 N N . GLN A 1 200 ? -22.341 12.788 20.560 1.00 92.44 200 GLN A N 1
ATOM 1610 C CA . GLN A 1 200 ? -23.482 13.679 20.338 1.00 92.44 200 GLN A CA 1
ATOM 1611 C C . GLN A 1 200 ? -24.056 13.571 18.913 1.00 92.44 200 GLN A C 1
ATOM 1613 O O . GLN A 1 200 ? -25.032 14.249 18.594 1.00 92.44 200 GLN A O 1
ATOM 1618 N N . ALA A 1 201 ? -23.454 12.748 18.051 1.00 90.00 201 ALA A N 1
ATOM 1619 C CA . ALA A 1 201 ? -23.801 12.607 16.641 1.00 90.00 201 ALA A CA 1
ATOM 1620 C C . ALA A 1 201 ? -23.997 11.126 16.261 1.00 90.00 201 ALA A C 1
ATOM 1622 O O . ALA A 1 201 ? -24.333 10.287 17.096 1.00 90.00 201 ALA A O 1
ATOM 1623 N N . ILE A 1 202 ? -23.822 10.797 14.978 1.00 89.25 202 ILE A N 1
ATOM 1624 C CA . ILE A 1 202 ? -23.872 9.416 14.487 1.00 89.25 202 ILE A CA 1
ATOM 1625 C C . ILE A 1 202 ? -22.564 8.713 14.859 1.00 89.25 202 ILE A C 1
ATOM 1627 O O . ILE A 1 202 ? -21.482 9.161 14.477 1.00 89.25 202 ILE A O 1
ATOM 1631 N N . LEU A 1 203 ? -22.667 7.596 15.579 1.00 94.81 203 LEU A N 1
ATOM 1632 C CA . LEU A 1 203 ? -21.516 6.773 15.937 1.00 94.81 203 LEU A CA 1
ATOM 1633 C C . LEU A 1 203 ? -20.900 6.139 14.680 1.00 94.81 203 LEU A C 1
ATOM 1635 O O . LEU A 1 203 ? -21.622 5.523 13.893 1.00 94.81 203 LEU A O 1
ATOM 1639 N N . PRO A 1 204 ? -19.575 6.233 14.481 1.00 96.38 204 PRO A N 1
ATOM 1640 C CA . PRO A 1 204 ? -18.940 5.588 13.348 1.00 96.38 204 PRO A CA 1
ATOM 1641 C C . PRO A 1 204 ? -18.968 4.070 13.538 1.00 96.38 204 PRO A C 1
ATOM 1643 O O . PRO A 1 204 ? -18.856 3.558 14.653 1.00 96.38 204 PRO A O 1
ATOM 1646 N N . LEU A 1 205 ? -19.045 3.329 12.436 1.00 96.81 205 LEU A N 1
ATOM 1647 C CA . LEU A 1 205 ? -18.920 1.876 12.461 1.00 96.81 205 LEU A CA 1
ATOM 1648 C C . LEU A 1 205 ? -17.546 1.462 13.002 1.00 96.81 205 LEU A C 1
ATOM 1650 O O . LEU A 1 205 ? -17.445 0.517 13.786 1.00 96.81 205 LEU A O 1
ATOM 1654 N N . ALA A 1 206 ? -16.486 2.170 12.600 1.00 97.81 206 ALA A N 1
ATOM 1655 C CA . ALA A 1 206 ? -15.138 1.889 13.070 1.00 97.81 206 ALA A CA 1
ATOM 1656 C C . ALA A 1 206 ? -14.262 3.140 13.209 1.00 97.81 206 ALA A C 1
ATOM 1658 O O . ALA A 1 206 ? -14.249 4.014 12.340 1.00 97.81 206 ALA A O 1
ATOM 1659 N N . PHE A 1 207 ? -13.449 3.153 14.263 1.00 98.38 207 PHE A N 1
ATOM 1660 C CA . PHE A 1 207 ? -12.257 3.979 14.394 1.00 98.38 207 PHE A CA 1
ATOM 1661 C C . PHE A 1 207 ? -11.047 3.182 13.904 1.00 98.38 207 PHE A C 1
ATOM 1663 O O . PHE A 1 207 ? -10.666 2.179 14.508 1.00 98.38 207 PHE A O 1
ATOM 1670 N N . VAL A 1 208 ? -10.430 3.622 12.811 1.00 98.56 208 VAL A N 1
ATOM 1671 C CA . VAL A 1 208 ? -9.172 3.070 12.304 1.00 98.56 208 VAL A CA 1
ATOM 1672 C C . VAL A 1 208 ? -8.044 3.959 12.807 1.00 98.56 208 VAL A C 1
ATOM 1674 O O . VAL A 1 208 ? -7.780 5.024 12.250 1.00 98.56 208 VAL A O 1
ATOM 1677 N N . LEU A 1 209 ? -7.402 3.528 13.888 1.00 98.44 209 LEU A N 1
ATOM 1678 C CA . LEU A 1 209 ? -6.269 4.218 14.487 1.00 98.44 209 LEU A CA 1
ATOM 1679 C C . LEU A 1 209 ? -4.985 3.626 13.913 1.00 98.44 209 LEU A C 1
ATOM 1681 O O . LEU A 1 209 ? -4.679 2.444 14.076 1.00 98.44 209 LEU A O 1
ATOM 1685 N N . ILE A 1 210 ? -4.253 4.456 13.191 1.00 97.88 210 ILE A N 1
ATOM 1686 C CA . ILE A 1 210 ? -3.049 4.085 12.469 1.00 97.88 210 ILE A CA 1
ATOM 1687 C C . ILE A 1 210 ? -1.860 4.687 13.211 1.00 97.88 210 ILE A C 1
ATOM 1689 O O . ILE A 1 210 ? -1.853 5.868 13.562 1.00 97.88 210 ILE A O 1
ATOM 1693 N N . GLY A 1 211 ? -0.849 3.861 13.450 1.00 94.44 211 GLY A N 1
ATOM 1694 C CA . GLY A 1 211 ? 0.372 4.272 14.114 1.00 94.44 211 GLY A CA 1
ATOM 1695 C C . GLY A 1 211 ? 1.174 5.315 13.317 1.00 94.44 211 GLY A C 1
ATOM 1696 O O . GLY A 1 211 ? 0.835 5.685 12.195 1.00 94.44 211 GLY A O 1
ATOM 1697 N N . SER A 1 212 ? 2.284 5.798 13.858 1.00 94.75 212 SER A N 1
ATOM 1698 C CA . SER A 1 212 ? 2.906 5.285 15.091 1.00 94.75 212 SER A CA 1
ATOM 1699 C C . SER A 1 212 ? 2.127 5.678 16.352 1.00 94.75 212 SER A C 1
ATOM 1701 O O . SER A 1 212 ? 1.567 6.769 16.390 1.00 94.75 212 SER A O 1
ATOM 1703 N N . PHE A 1 213 ? 2.082 4.813 17.374 1.00 96.00 213 PHE A N 1
ATOM 1704 C CA . PHE A 1 213 ? 1.360 5.101 18.629 1.00 96.00 213 PHE A CA 1
ATOM 1705 C C . PHE A 1 213 ? 2.215 5.780 19.702 1.00 96.00 213 PHE A C 1
ATOM 1707 O O . PHE A 1 213 ? 1.723 6.112 20.777 1.00 96.00 213 PHE A O 1
ATOM 1714 N N . ILE A 1 214 ? 3.489 6.007 19.405 1.00 92.31 214 ILE A N 1
ATOM 1715 C CA . ILE A 1 214 ? 4.431 6.750 20.236 1.00 92.31 214 ILE A CA 1
ATOM 1716 C C . ILE A 1 214 ? 5.185 7.750 19.353 1.00 92.31 214 ILE A C 1
ATOM 1718 O O . ILE A 1 214 ? 5.449 7.469 18.177 1.00 92.31 214 ILE A O 1
ATOM 1722 N N . SER A 1 215 ? 5.492 8.928 19.896 1.00 90.94 215 SER A N 1
ATOM 1723 C CA . SER A 1 215 ? 6.104 10.025 19.137 1.00 90.94 215 SER A CA 1
ATOM 1724 C C . SER A 1 215 ? 7.558 9.754 18.726 1.00 90.94 215 SER A C 1
ATOM 1726 O O . SER A 1 215 ? 7.993 10.177 17.652 1.00 90.94 215 SER A O 1
ATOM 1728 N N . SER A 1 216 ? 8.308 9.008 19.539 1.00 87.00 216 SER A N 1
ATOM 1729 C CA . SER A 1 216 ? 9.698 8.625 19.279 1.00 87.00 216 SER A CA 1
ATOM 1730 C C . SER A 1 216 ? 9.820 7.163 18.825 1.00 87.00 216 SER A C 1
ATOM 1732 O O . SER A 1 216 ? 8.993 6.332 19.195 1.00 87.00 216 SER A O 1
ATOM 1734 N N . PRO A 1 217 ? 10.840 6.807 18.016 1.00 83.94 217 PRO A N 1
ATOM 1735 C CA . PRO A 1 217 ? 11.108 5.414 17.664 1.00 83.94 217 PRO A CA 1
ATOM 1736 C C . PRO A 1 217 ? 11.237 4.541 18.910 1.00 83.94 217 PRO A C 1
ATOM 1738 O O . PRO A 1 217 ? 12.046 4.845 19.785 1.00 83.94 217 PRO A O 1
ATOM 1741 N N . TYR A 1 218 ? 10.467 3.455 18.982 1.00 80.81 218 TYR A N 1
ATOM 1742 C CA . TYR A 1 218 ? 10.556 2.526 20.099 1.00 80.81 218 TYR A CA 1
ATOM 1743 C C . TYR A 1 218 ? 11.941 1.872 20.154 1.00 80.81 218 TYR A C 1
ATOM 1745 O O . TYR A 1 218 ? 12.391 1.250 19.187 1.00 80.81 218 TYR A O 1
ATOM 1753 N N . ILE A 1 219 ? 12.601 1.981 21.306 1.00 79.69 219 ILE A N 1
ATOM 1754 C CA . ILE A 1 219 ? 13.890 1.347 21.575 1.00 79.69 219 ILE A CA 1
ATOM 1755 C C . ILE A 1 219 ? 13.654 0.213 22.572 1.00 79.69 219 ILE A C 1
ATOM 1757 O O . ILE A 1 219 ? 12.972 0.381 23.580 1.00 79.69 219 ILE A O 1
ATOM 1761 N N . PHE A 1 220 ? 14.243 -0.956 22.316 1.00 76.00 220 PHE A N 1
ATOM 1762 C CA . PHE A 1 220 ? 14.216 -2.071 23.263 1.00 76.00 220 PHE A CA 1
ATOM 1763 C C . PHE A 1 220 ? 15.132 -1.765 24.460 1.00 76.00 220 PHE A C 1
ATOM 1765 O O . PHE A 1 220 ? 16.281 -2.197 24.507 1.00 76.00 220 PHE A O 1
ATOM 1772 N N . ASN A 1 221 ? 14.627 -0.979 25.411 1.00 77.56 221 ASN A N 1
ATOM 1773 C CA . ASN A 1 221 ? 15.254 -0.696 26.701 1.00 77.56 221 ASN A CA 1
ATOM 1774 C C . ASN A 1 221 ? 14.313 -1.082 27.858 1.00 77.56 221 ASN A C 1
ATOM 1776 O O . ASN A 1 221 ? 13.227 -1.618 27.642 1.00 77.56 221 ASN A O 1
ATOM 1780 N N . SER A 1 222 ? 14.729 -0.844 29.102 1.00 73.44 222 SER A N 1
ATOM 1781 C CA . SER A 1 222 ? 13.944 -1.217 30.286 1.00 73.44 222 SER A CA 1
ATOM 1782 C C . SER A 1 222 ? 12.712 -0.335 30.532 1.00 73.44 222 SER A C 1
ATOM 1784 O O . SER A 1 222 ? 11.776 -0.795 31.182 1.00 73.44 222 SER A O 1
ATOM 1786 N N . SER A 1 223 ? 12.679 0.909 30.035 1.00 77.69 223 SER A N 1
ATOM 1787 C CA . SER A 1 223 ? 11.636 1.895 30.377 1.00 77.69 223 SER A CA 1
ATOM 1788 C C . SER A 1 223 ? 10.546 2.070 29.314 1.00 77.69 223 SER A C 1
ATOM 1790 O O . SER A 1 223 ? 9.383 2.299 29.642 1.00 77.69 223 SER A O 1
ATOM 1792 N N . ASP A 1 224 ? 10.892 1.934 28.038 1.00 81.75 224 ASP A N 1
ATOM 1793 C CA . ASP A 1 224 ? 9.988 2.181 26.913 1.00 81.75 224 ASP A CA 1
ATOM 1794 C C . ASP A 1 224 ? 8.855 1.151 26.773 1.00 81.75 224 ASP A C 1
ATOM 1796 O O . ASP A 1 224 ? 7.745 1.563 26.421 1.00 81.75 224 ASP A O 1
ATOM 1800 N N . PRO A 1 225 ? 9.028 -0.151 27.109 1.00 87.62 225 PRO A N 1
ATOM 1801 C CA . PRO A 1 225 ? 7.901 -1.079 27.153 1.00 87.62 225 PRO A CA 1
ATOM 1802 C C . PRO A 1 225 ? 6.790 -0.613 28.097 1.00 87.62 225 PRO A C 1
ATOM 1804 O O . PRO A 1 225 ? 5.609 -0.740 27.770 1.00 87.62 225 PRO A O 1
ATOM 1807 N N . GLN A 1 226 ? 7.168 -0.059 29.250 1.00 88.56 226 GLN A N 1
ATOM 1808 C CA . GLN A 1 226 ? 6.220 0.393 30.258 1.00 88.56 226 GLN A CA 1
ATOM 1809 C C . GLN A 1 226 ? 5.480 1.652 29.790 1.00 88.56 226 GLN A C 1
ATOM 1811 O O . GLN A 1 226 ? 4.253 1.662 29.812 1.00 88.56 226 GLN A O 1
ATOM 1816 N N . LYS A 1 227 ? 6.194 2.651 29.255 1.00 90.44 227 LYS A N 1
ATOM 1817 C CA . LYS A 1 227 ? 5.578 3.871 28.694 1.00 90.44 227 LYS A CA 1
ATOM 1818 C C . LYS A 1 227 ? 4.608 3.562 27.552 1.00 90.44 227 LYS A C 1
ATOM 1820 O O . LYS A 1 227 ? 3.509 4.106 27.498 1.00 90.44 227 LYS A O 1
ATOM 1825 N N . TYR A 1 228 ? 4.994 2.660 26.649 1.00 93.62 228 TYR A N 1
ATOM 1826 C CA . TYR A 1 228 ? 4.144 2.260 25.527 1.00 93.62 228 TYR A CA 1
ATOM 1827 C C . TYR A 1 228 ? 2.852 1.586 26.009 1.00 93.62 228 TYR A C 1
ATOM 1829 O O . TYR A 1 228 ? 1.759 1.891 25.529 1.00 93.62 228 TYR A O 1
ATOM 1837 N N . LYS A 1 229 ? 2.967 0.703 27.009 1.00 94.62 229 LYS A N 1
ATOM 1838 C CA . LYS A 1 229 ? 1.815 0.069 27.657 1.00 94.62 229 LYS A CA 1
ATOM 1839 C C . LYS A 1 229 ? 0.921 1.096 28.362 1.00 94.62 229 LYS A C 1
ATOM 1841 O O . LYS A 1 229 ? -0.295 1.041 28.214 1.00 94.62 229 LYS A O 1
ATOM 1846 N N . GLU A 1 230 ? 1.507 2.049 29.084 1.00 94.56 230 GLU A N 1
ATOM 1847 C CA . GLU A 1 230 ? 0.782 3.126 29.772 1.00 94.56 230 GLU A CA 1
ATOM 1848 C C . GLU A 1 230 ? -0.020 4.011 28.808 1.00 94.56 230 GLU A C 1
ATOM 1850 O O . GLU A 1 230 ? -1.145 4.403 29.129 1.00 94.56 230 GLU A O 1
ATOM 1855 N N . GLY A 1 231 ? 0.500 4.266 27.603 1.00 96.12 231 GLY A N 1
ATOM 1856 C CA . GLY A 1 231 ? -0.231 4.969 26.546 1.00 96.12 231 GLY A CA 1
ATOM 1857 C C . GLY A 1 231 ? -1.520 4.243 26.142 1.00 96.12 231 GLY A C 1
ATOM 1858 O O . GLY A 1 231 ? -2.599 4.841 26.132 1.00 96.12 231 GLY A O 1
ATOM 1859 N N . PHE A 1 232 ? -1.444 2.932 25.886 1.00 97.31 232 PHE A N 1
ATOM 1860 C CA . PHE A 1 232 ? -2.629 2.117 25.583 1.00 97.31 232 PHE A CA 1
ATOM 1861 C C . PHE A 1 232 ? -3.583 1.980 26.770 1.00 97.31 232 PHE A C 1
ATOM 1863 O O . PHE A 1 232 ? -4.799 1.990 26.579 1.00 97.31 232 PHE A O 1
ATOM 1870 N N . ASP A 1 233 ? -3.059 1.887 27.990 1.00 96.94 233 ASP A N 1
ATOM 1871 C CA . ASP A 1 233 ? -3.863 1.861 29.210 1.00 96.94 233 ASP A CA 1
ATOM 1872 C C . ASP A 1 233 ? -4.647 3.168 29.401 1.00 96.94 233 ASP A C 1
ATOM 1874 O O . ASP A 1 233 ? -5.824 3.144 29.773 1.00 96.94 233 ASP A O 1
ATOM 1878 N N . THR A 1 234 ? -4.014 4.306 29.109 1.00 97.44 234 THR A N 1
ATOM 1879 C CA . THR A 1 234 ? -4.638 5.633 29.159 1.00 97.44 234 THR A CA 1
ATOM 1880 C C . THR A 1 234 ? -5.716 5.765 28.092 1.00 97.44 234 THR A C 1
ATOM 1882 O O . THR A 1 234 ? -6.836 6.174 28.403 1.00 97.44 234 THR A O 1
ATOM 1885 N N . LEU A 1 235 ? -5.429 5.333 26.861 1.00 98.06 235 LEU A N 1
ATOM 1886 C CA . LEU A 1 235 ? -6.421 5.291 25.788 1.00 98.06 235 LEU A CA 1
ATOM 1887 C C . LEU A 1 235 ? -7.609 4.382 26.146 1.00 98.06 235 LEU A C 1
ATOM 1889 O O . LEU A 1 235 ? -8.756 4.748 25.906 1.00 98.06 235 LEU A O 1
ATOM 1893 N N . ALA A 1 236 ? -7.360 3.223 26.761 1.00 97.56 236 ALA A N 1
ATOM 1894 C CA . ALA A 1 236 ? -8.414 2.313 27.204 1.00 97.56 236 ALA A CA 1
ATOM 1895 C C . ALA A 1 236 ? -9.333 2.954 28.250 1.00 97.56 236 ALA A C 1
ATOM 1897 O O . ALA A 1 236 ? -10.539 2.715 28.244 1.00 97.56 236 ALA A O 1
ATOM 1898 N N . ASN A 1 237 ? -8.771 3.744 29.169 1.00 97.56 237 ASN A N 1
ATOM 1899 C CA . ASN A 1 237 ? -9.561 4.496 30.138 1.00 97.56 237 ASN A CA 1
ATOM 1900 C C . ASN A 1 237 ? -10.378 5.589 29.441 1.00 97.56 237 ASN A C 1
ATOM 1902 O O . ASN A 1 237 ? -11.575 5.652 29.685 1.00 97.56 237 ASN A O 1
ATOM 1906 N N . LEU A 1 238 ? -9.768 6.347 28.523 1.00 97.94 238 LEU A N 1
ATOM 1907 C CA . LEU A 1 238 ? -10.452 7.390 27.757 1.00 97.94 238 LEU A CA 1
ATOM 1908 C C . LEU A 1 238 ? -11.644 6.839 26.962 1.00 97.94 238 LEU A C 1
ATOM 1910 O O . LEU A 1 238 ? -12.720 7.419 27.007 1.00 97.94 238 LEU A O 1
ATOM 1914 N N . ILE A 1 239 ? -11.482 5.714 26.257 1.00 97.62 239 ILE A N 1
ATOM 1915 C CA . ILE A 1 239 ? -12.586 5.095 25.502 1.00 97.62 239 ILE A CA 1
ATOM 1916 C C . ILE A 1 239 ? -13.684 4.598 26.454 1.00 97.62 239 ILE A C 1
ATOM 1918 O O . ILE A 1 239 ? -14.865 4.746 26.158 1.00 97.62 239 ILE A O 1
ATOM 1922 N N . ALA A 1 240 ? -13.314 4.046 27.614 1.00 96.31 240 ALA A N 1
ATOM 1923 C CA . ALA A 1 240 ? -14.275 3.542 28.597 1.00 96.31 240 ALA A CA 1
ATOM 1924 C C . ALA A 1 240 ? -15.141 4.640 29.242 1.00 96.31 240 ALA A C 1
ATOM 1926 O O . ALA A 1 240 ? -16.189 4.324 29.798 1.00 96.31 240 ALA A O 1
ATOM 1927 N N . GLU A 1 241 ? -14.739 5.910 29.154 1.00 97.44 241 GLU A N 1
ATOM 1928 C CA . GLU A 1 241 ? -15.581 7.046 29.551 1.00 97.44 241 GLU A CA 1
ATOM 1929 C C . GLU A 1 241 ? -16.777 7.259 28.604 1.00 97.44 241 GLU A C 1
ATOM 1931 O O . GLU A 1 241 ? -17.734 7.930 28.984 1.00 97.44 241 GLU A O 1
ATOM 1936 N N . TYR A 1 242 ? -16.768 6.641 27.415 1.00 97.62 242 TYR A N 1
ATOM 1937 C CA . TYR A 1 242 ? -17.851 6.680 26.428 1.00 97.62 242 TYR A CA 1
ATOM 1938 C C . TYR A 1 242 ? -18.399 5.262 26.170 1.00 97.62 242 TYR A C 1
ATOM 1940 O O . TYR A 1 242 ? -18.032 4.630 25.175 1.00 97.62 242 TYR A O 1
ATOM 1948 N N . PRO A 1 243 ? -19.296 4.730 27.028 1.00 95.94 243 PRO A N 1
ATOM 1949 C CA . PRO A 1 243 ? -19.745 3.335 26.954 1.00 95.94 243 PRO A CA 1
ATOM 1950 C C . PRO A 1 243 ? -20.370 2.943 25.609 1.00 95.94 243 PRO A C 1
ATOM 1952 O O . PRO A 1 243 ? -20.133 1.845 25.108 1.00 95.94 243 PRO A O 1
ATOM 1955 N N . GLU A 1 244 ? -21.134 3.849 24.998 1.00 95.81 244 GLU A N 1
ATOM 1956 C CA . GLU A 1 244 ? -21.753 3.653 23.682 1.00 95.81 244 GLU A CA 1
ATOM 1957 C C . GLU A 1 244 ? -20.697 3.481 22.578 1.00 95.81 244 GLU A C 1
ATOM 1959 O O . GLU A 1 244 ? -20.762 2.525 21.808 1.00 95.81 244 GLU A O 1
ATOM 1964 N N . ILE A 1 245 ? -19.667 4.335 22.556 1.00 97.06 245 ILE A N 1
ATOM 1965 C CA . ILE A 1 245 ? -18.537 4.218 21.620 1.00 97.06 245 ILE A CA 1
ATOM 1966 C C . ILE A 1 245 ? -17.765 2.919 21.880 1.00 97.06 245 ILE A C 1
ATOM 1968 O O . ILE A 1 245 ? -17.467 2.179 20.947 1.00 97.06 245 ILE A O 1
ATOM 1972 N N . ALA A 1 246 ? -17.466 2.613 23.145 1.00 96.69 246 ALA A N 1
ATOM 1973 C CA . ALA A 1 246 ? -16.683 1.437 23.519 1.00 96.69 246 ALA A CA 1
ATOM 1974 C C . ALA A 1 246 ? -17.354 0.111 23.119 1.00 96.69 246 ALA A C 1
ATOM 1976 O O . ALA A 1 246 ? -16.663 -0.854 22.790 1.00 96.69 246 ALA A O 1
ATOM 1977 N N . THR A 1 247 ? -18.688 0.053 23.165 1.00 95.81 247 THR A N 1
ATOM 1978 C CA . THR A 1 247 ? -19.460 -1.176 22.926 1.00 95.81 247 THR A CA 1
ATOM 1979 C C . THR A 1 247 ? -19.985 -1.303 21.499 1.00 95.81 247 THR A C 1
ATOM 1981 O O . THR A 1 247 ? -20.039 -2.423 20.991 1.00 95.81 247 THR A O 1
ATOM 1984 N N . LYS A 1 248 ? -20.349 -0.197 20.836 1.00 95.81 248 LYS A N 1
ATOM 1985 C CA . LYS A 1 248 ? -20.966 -0.221 19.497 1.00 95.81 248 LYS A CA 1
ATOM 1986 C C . LYS A 1 248 ? -19.976 0.003 18.356 1.00 95.81 248 LYS A C 1
ATOM 1988 O O . LYS A 1 248 ? -20.185 -0.544 17.278 1.00 95.81 248 LYS A O 1
ATOM 1993 N N . CYS A 1 249 ? -18.901 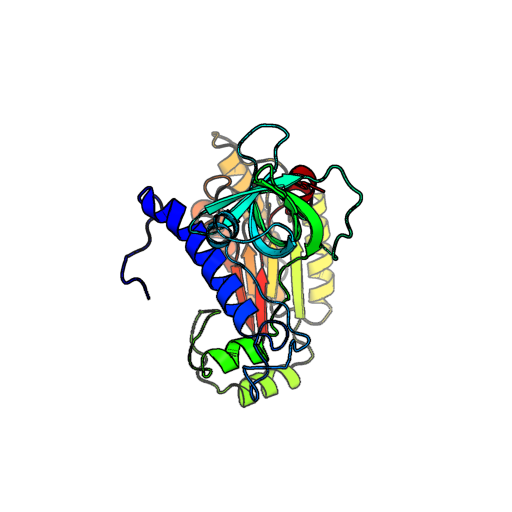0.762 18.566 1.00 97.31 249 CYS A N 1
ATOM 1994 C CA . CYS A 1 249 ? -17.903 1.011 17.525 1.00 97.31 249 CYS A CA 1
ATOM 1995 C C . CYS A 1 249 ? -16.831 -0.085 17.493 1.00 97.31 249 CYS A C 1
ATOM 1997 O O . CYS A 1 249 ? -16.433 -0.629 18.525 1.00 97.31 249 CYS A O 1
ATOM 1999 N N . HIS A 1 250 ? -16.292 -0.361 16.305 1.00 97.94 250 HIS A N 1
ATOM 2000 C CA . HIS A 1 250 ? -15.065 -1.139 16.154 1.00 97.94 250 HIS A CA 1
ATOM 2001 C C . HIS A 1 250 ? -13.829 -0.252 16.319 1.00 97.94 250 HIS A C 1
ATOM 2003 O O . HIS A 1 250 ? -13.795 0.872 15.827 1.00 97.94 250 HIS A O 1
ATOM 2009 N N . PHE A 1 251 ? -12.777 -0.770 16.950 1.00 98.50 251 PHE A N 1
ATOM 2010 C CA . PHE A 1 251 ? -11.484 -0.087 17.028 1.00 98.50 251 PHE A CA 1
ATOM 2011 C C . PHE A 1 251 ? -10.420 -0.928 16.332 1.00 98.50 251 PHE A C 1
ATOM 2013 O O . PHE A 1 251 ? -10.078 -2.011 16.799 1.00 98.50 251 PHE A O 1
ATOM 2020 N N . ILE A 1 252 ? -9.902 -0.443 15.208 1.00 98.56 252 ILE A N 1
ATOM 2021 C CA . ILE A 1 252 ? -8.918 -1.145 14.383 1.00 98.56 252 ILE A CA 1
ATOM 2022 C C . ILE A 1 252 ? -7.574 -0.441 14.535 1.00 98.56 252 ILE A C 1
ATOM 2024 O O . ILE A 1 252 ? -7.434 0.718 14.156 1.00 98.56 252 ILE A O 1
ATOM 2028 N N . PHE A 1 253 ? -6.584 -1.155 15.059 1.00 98.50 253 PHE A N 1
ATOM 2029 C CA . PHE A 1 253 ? -5.244 -0.637 15.311 1.00 98.50 253 PHE A CA 1
ATOM 2030 C C . PHE A 1 253 ? -4.256 -1.195 14.287 1.00 98.50 253 PHE A C 1
ATOM 2032 O O . PHE A 1 253 ? -4.013 -2.406 14.243 1.00 98.50 253 PHE A O 1
ATOM 2039 N N . VAL A 1 254 ? -3.675 -0.306 13.479 1.00 97.94 254 VAL A N 1
ATOM 2040 C CA . VAL A 1 254 ? -2.665 -0.636 12.462 1.00 97.94 254 VAL A CA 1
ATOM 2041 C C . VAL A 1 254 ? -1.308 -0.089 12.914 1.00 97.94 254 VAL A C 1
ATOM 2043 O O . VAL A 1 254 ? 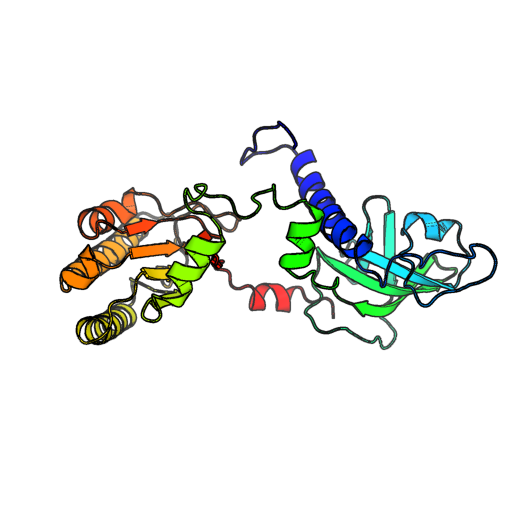-1.200 1.120 13.100 1.00 97.94 254 VAL A O 1
ATOM 2046 N N . PRO A 1 255 ? -0.259 -0.913 13.080 1.00 96.38 255 PRO A N 1
ATOM 2047 C CA . PRO A 1 255 ? 1.027 -0.443 13.584 1.00 96.38 255 PRO A CA 1
ATOM 2048 C C . PRO A 1 255 ? 1.773 0.427 12.569 1.00 96.38 255 PRO A C 1
ATOM 2050 O O . PRO A 1 255 ? 1.823 0.138 11.371 1.00 96.38 255 PRO A O 1
ATOM 2053 N N . GLY A 1 256 ? 2.404 1.483 13.060 1.00 94.06 256 GLY A N 1
ATOM 2054 C CA . GLY A 1 256 ? 3.326 2.343 12.336 1.00 94.06 256 GLY A CA 1
ATOM 2055 C C . GLY A 1 256 ? 4.781 1.855 12.381 1.00 94.06 256 GLY A C 1
ATOM 2056 O O . GLY A 1 256 ? 5.089 0.799 12.936 1.00 94.06 256 GLY A O 1
ATOM 2057 N N . PRO A 1 257 ? 5.701 2.611 11.758 1.00 90.50 257 PRO A N 1
ATOM 2058 C CA . PRO A 1 257 ? 7.125 2.276 11.709 1.00 90.50 257 PRO A CA 1
ATOM 2059 C C . PRO A 1 257 ? 7.858 2.390 13.056 1.00 90.50 257 PRO A C 1
ATOM 2061 O O . PRO A 1 257 ? 8.885 1.736 13.210 1.00 90.50 257 PRO A O 1
ATOM 2064 N N . ASN A 1 258 ? 7.354 3.182 14.011 1.00 90.50 258 ASN A N 1
ATOM 2065 C CA . ASN A 1 258 ? 7.994 3.370 15.322 1.00 90.50 258 ASN A CA 1
ATOM 2066 C C . ASN A 1 258 ? 7.437 2.439 16.412 1.00 90.50 258 ASN A C 1
ATOM 2068 O O . ASN A 1 258 ? 7.871 2.535 17.554 1.00 90.50 258 ASN A O 1
ATOM 2072 N N . ASP A 1 259 ? 6.481 1.567 16.088 1.00 92.25 259 ASP A N 1
ATOM 2073 C CA . ASP A 1 259 ? 5.853 0.658 17.052 1.00 92.25 259 ASP A CA 1
ATOM 2074 C C . ASP A 1 259 ? 6.714 -0.599 17.322 1.00 92.25 259 ASP A C 1
ATOM 2076 O O . ASP A 1 259 ? 7.512 -1.004 16.468 1.00 92.25 259 ASP A O 1
ATOM 2080 N N . PRO A 1 260 ? 6.543 -1.280 18.476 1.00 89.56 260 PRO A N 1
ATOM 2081 C CA . PRO A 1 260 ? 7.337 -2.442 18.891 1.00 89.56 260 PRO A CA 1
ATOM 2082 C C . PRO A 1 260 ? 6.933 -3.740 18.161 1.00 89.56 260 PRO A C 1
ATOM 2084 O O . PRO A 1 260 ? 6.618 -4.754 18.783 1.00 89.56 260 PRO A O 1
ATOM 2087 N N . VAL A 1 261 ? 6.921 -3.718 16.825 1.00 84.50 261 VAL A N 1
ATOM 2088 C CA . VAL A 1 261 ? 6.445 -4.819 15.961 1.00 84.50 261 VAL A CA 1
ATOM 2089 C C . VAL A 1 261 ? 7.548 -5.483 15.127 1.00 84.50 261 VAL A C 1
ATOM 2091 O O . VAL A 1 261 ? 7.259 -6.246 14.214 1.00 84.50 261 VAL A O 1
ATOM 2094 N N . GLY A 1 262 ? 8.822 -5.259 15.459 1.00 65.56 262 GLY A N 1
ATOM 2095 C CA . GLY A 1 262 ? 9.929 -6.041 14.889 1.00 65.56 262 GLY A CA 1
ATOM 2096 C C . GLY A 1 262 ? 10.599 -5.440 13.648 1.00 65.56 262 GLY A C 1
ATOM 2097 O O . GLY A 1 262 ? 10.865 -6.147 12.679 1.00 65.56 262 GLY A O 1
ATOM 2098 N N . GLY A 1 263 ? 10.942 -4.150 13.699 1.00 69.25 263 GLY A N 1
ATOM 2099 C CA . GLY A 1 263 ? 11.880 -3.518 12.764 1.00 69.25 263 GLY A CA 1
ATOM 2100 C C . GLY A 1 263 ? 11.247 -2.818 11.556 1.00 69.25 263 GLY A C 1
ATOM 2101 O O . GLY A 1 263 ? 10.054 -2.522 11.505 1.00 69.25 263 GLY A O 1
ATOM 2102 N N . THR A 1 264 ? 12.080 -2.508 10.561 1.00 80.44 264 THR A N 1
ATOM 2103 C CA . THR A 1 264 ? 11.715 -1.699 9.381 1.00 80.44 264 THR A CA 1
ATOM 2104 C C . THR A 1 264 ? 11.185 -2.523 8.199 1.00 80.44 264 THR A C 1
ATOM 2106 O O . THR A 1 264 ? 10.989 -1.975 7.113 1.00 80.44 264 THR A O 1
ATOM 2109 N N . VAL A 1 265 ? 10.934 -3.821 8.402 1.00 88.31 265 VAL A N 1
ATOM 2110 C CA . VAL A 1 265 ? 10.527 -4.784 7.365 1.00 88.31 265 VAL A CA 1
ATOM 2111 C C . VAL A 1 265 ? 9.002 -4.852 7.246 1.00 88.31 265 VAL A C 1
ATOM 2113 O O . VAL A 1 265 ? 8.282 -4.699 8.228 1.00 88.31 265 VAL A O 1
ATOM 2116 N N . LEU A 1 266 ? 8.508 -5.083 6.028 1.00 92.38 266 LEU A N 1
ATOM 2117 C CA . LEU A 1 266 ? 7.092 -5.299 5.729 1.00 92.38 266 LEU A CA 1
ATOM 2118 C C . LEU A 1 266 ? 6.851 -6.739 5.245 1.00 92.38 266 LEU A C 1
ATOM 2120 O O . LEU A 1 266 ? 7.714 -7.276 4.546 1.00 92.38 266 LEU A O 1
ATOM 2124 N N . PRO A 1 267 ? 5.664 -7.322 5.507 1.00 93.50 267 PRO A N 1
ATOM 2125 C CA . PRO A 1 267 ? 4.585 -6.799 6.359 1.00 93.50 267 PRO A CA 1
ATOM 2126 C C . PRO A 1 267 ? 4.959 -6.791 7.850 1.00 93.50 267 PRO A C 1
ATOM 2128 O O . PRO A 1 267 ? 5.594 -7.726 8.331 1.00 93.50 267 PRO A O 1
ATOM 2131 N N . ARG A 1 268 ? 4.538 -5.758 8.588 1.00 93.00 268 ARG A N 1
ATOM 2132 C CA . ARG A 1 268 ? 4.698 -5.700 10.049 1.00 93.00 268 ARG A CA 1
ATOM 2133 C C . ARG A 1 268 ? 3.567 -6.483 10.725 1.00 93.00 268 ARG A C 1
ATOM 2135 O O . ARG A 1 268 ? 2.410 -6.288 10.337 1.00 93.00 268 ARG A O 1
ATOM 2142 N N . PRO A 1 269 ? 3.858 -7.341 11.716 1.00 94.44 269 PRO A N 1
ATOM 2143 C CA . PRO A 1 269 ? 2.837 -8.046 12.482 1.00 94.44 269 PRO A CA 1
ATOM 2144 C C . PRO A 1 269 ? 2.036 -7.081 13.365 1.00 94.44 269 PRO A C 1
ATOM 2146 O O . PRO A 1 269 ? 2.407 -5.922 13.540 1.00 94.44 269 PRO A O 1
ATOM 2149 N N . ALA A 1 270 ? 0.939 -7.576 13.938 1.00 95.69 270 ALA A N 1
ATOM 2150 C CA . ALA A 1 270 ? 0.159 -6.827 14.916 1.00 95.69 270 ALA A CA 1
ATOM 2151 C C . ALA A 1 270 ? 0.952 -6.547 16.202 1.00 95.69 270 ALA A C 1
ATOM 2153 O O . ALA A 1 270 ? 1.847 -7.307 16.577 1.00 95.69 270 ALA A O 1
ATOM 2154 N N . ILE A 1 271 ? 0.573 -5.476 16.905 1.00 95.38 271 ILE A N 1
ATOM 2155 C CA . ILE A 1 271 ? 1.159 -5.119 18.203 1.00 95.38 271 ILE A CA 1
ATOM 2156 C C . ILE A 1 271 ? 0.933 -6.271 19.200 1.00 95.38 271 ILE A C 1
ATOM 2158 O O . ILE A 1 271 ? -0.210 -6.722 19.351 1.00 95.38 271 ILE A O 1
ATOM 2162 N N . PRO A 1 272 ? 1.983 -6.743 19.903 1.00 93.62 272 PRO A N 1
ATOM 2163 C CA . PRO A 1 272 ? 1.866 -7.846 20.850 1.00 93.62 272 PRO A CA 1
ATOM 2164 C C . PRO A 1 272 ? 0.802 -7.627 21.935 1.00 93.62 272 PRO A C 1
ATOM 2166 O O . PRO A 1 272 ? 0.633 -6.527 22.467 1.00 93.62 272 PRO A O 1
ATOM 2169 N N . ASN A 1 273 ? 0.137 -8.714 22.341 1.00 94.31 273 ASN A N 1
ATOM 2170 C CA . ASN A 1 273 ? -0.912 -8.687 23.372 1.00 94.31 273 ASN A CA 1
ATOM 2171 C C . ASN A 1 273 ? -0.422 -8.179 24.737 1.00 94.31 273 ASN A C 1
ATOM 2173 O O . ASN A 1 273 ? -1.215 -7.648 25.510 1.00 94.31 273 ASN A O 1
ATOM 2177 N N . PHE A 1 274 ? 0.880 -8.289 25.015 1.00 93.12 274 PHE A N 1
ATOM 2178 C CA . PHE A 1 274 ? 1.498 -7.738 26.221 1.00 93.12 274 PHE A CA 1
ATOM 2179 C C . PHE A 1 274 ? 1.178 -6.243 26.414 1.00 93.12 274 PHE A C 1
ATOM 2181 O O . PHE A 1 274 ? 0.801 -5.836 27.513 1.00 93.12 274 PHE A O 1
ATOM 2188 N N . PHE A 1 275 ? 1.241 -5.450 25.339 1.00 94.44 275 PHE A N 1
ATOM 2189 C CA . PHE A 1 275 ? 0.961 -4.010 25.370 1.00 94.44 275 PHE A CA 1
ATOM 2190 C C . PHE A 1 275 ? -0.533 -3.677 25.303 1.00 94.44 275 PHE A C 1
ATOM 2192 O O . PHE A 1 275 ? -0.939 -2.592 25.699 1.00 94.44 275 PHE A O 1
ATOM 2199 N N . THR A 1 276 ? -1.357 -4.596 24.791 1.00 95.81 276 THR A N 1
ATOM 2200 C CA . THR A 1 276 ? -2.741 -4.303 24.370 1.00 95.81 276 THR A CA 1
ATOM 2201 C C . THR A 1 276 ? -3.802 -5.038 25.192 1.00 95.81 276 THR A C 1
ATOM 2203 O O . THR A 1 276 ? -4.997 -4.918 24.931 1.00 95.81 276 THR A O 1
ATOM 2206 N N . SER A 1 277 ? -3.391 -5.790 26.213 1.00 95.12 277 SER A N 1
ATOM 2207 C CA . SER A 1 277 ? -4.284 -6.593 27.058 1.00 95.12 277 SER A CA 1
ATOM 2208 C C . SER A 1 277 ? -5.416 -5.776 27.695 1.00 95.12 277 SER A C 1
ATOM 2210 O O . SER A 1 277 ? -6.581 -6.155 27.596 1.00 95.12 277 SER A O 1
ATOM 2212 N N . ARG A 1 278 ? -5.110 -4.620 28.297 1.00 95.69 278 ARG A N 1
ATOM 2213 C CA . ARG A 1 278 ? -6.111 -3.803 29.002 1.00 95.69 278 ARG A CA 1
ATOM 2214 C C . ARG A 1 278 ? -7.159 -3.204 28.069 1.00 95.69 278 ARG A C 1
ATOM 2216 O O . ARG A 1 278 ? -8.344 -3.240 28.392 1.00 95.69 278 ARG A O 1
ATOM 2223 N N . ILE A 1 279 ? -6.742 -2.672 26.919 1.00 96.38 279 ILE A N 1
ATOM 2224 C CA . ILE A 1 279 ? -7.672 -2.086 25.947 1.00 96.38 279 ILE A CA 1
ATOM 2225 C C . ILE A 1 279 ? -8.577 -3.148 25.326 1.00 96.38 279 ILE A C 1
ATOM 2227 O O . ILE A 1 279 ? -9.772 -2.916 25.217 1.00 96.38 279 ILE A O 1
ATOM 2231 N N . ARG A 1 280 ? -8.052 -4.343 25.030 1.00 96.12 280 ARG A N 1
ATOM 2232 C CA . ARG A 1 280 ? -8.863 -5.472 24.545 1.00 96.12 280 ARG A CA 1
ATOM 2233 C C . ARG A 1 280 ? -9.914 -5.924 25.557 1.00 96.12 280 ARG A C 1
ATOM 2235 O O . ARG A 1 280 ? -10.998 -6.325 25.161 1.00 96.12 280 ARG A O 1
ATOM 2242 N N . ASN A 1 281 ? -9.609 -5.833 26.851 1.00 95.06 281 ASN A N 1
ATOM 2243 C CA . ASN A 1 281 ? -10.568 -6.167 27.905 1.00 95.06 281 ASN A CA 1
ATOM 2244 C C . ASN A 1 281 ? -11.662 -5.100 28.064 1.00 95.06 281 ASN A C 1
ATOM 2246 O O . ASN A 1 281 ? -12.800 -5.437 28.370 1.00 95.06 281 ASN A O 1
ATOM 2250 N N . LYS A 1 282 ? -11.321 -3.816 27.893 1.00 95.44 282 LYS A N 1
ATOM 2251 C CA . LYS A 1 282 ? -12.268 -2.698 28.049 1.00 95.44 282 LYS A CA 1
ATOM 2252 C C . LYS A 1 282 ? -13.093 -2.405 26.796 1.00 95.44 282 LYS A C 1
ATOM 2254 O O . LYS A 1 282 ? -14.196 -1.883 26.913 1.00 95.44 282 LYS A O 1
ATOM 2259 N N . VAL A 1 283 ? -12.552 -2.706 25.621 1.00 96.25 283 VAL A N 1
ATOM 2260 C CA . VAL A 1 283 ? -13.148 -2.410 24.318 1.00 96.25 283 VAL A CA 1
ATOM 2261 C C . VAL A 1 283 ? -13.322 -3.739 23.578 1.00 96.25 283 VAL A C 1
ATOM 2263 O O . VAL A 1 283 ? -12.372 -4.211 22.947 1.00 96.25 283 VAL A O 1
ATOM 2266 N N . PRO A 1 284 ? -14.507 -4.376 23.657 1.00 94.50 284 PRO A N 1
ATOM 2267 C CA . PRO A 1 284 ? -14.719 -5.728 23.133 1.00 94.50 284 PRO A CA 1
ATOM 2268 C C . PRO A 1 284 ? -14.451 -5.836 21.626 1.00 94.50 284 PRO A C 1
ATOM 2270 O O . PRO A 1 284 ? -13.964 -6.859 21.151 1.00 94.50 284 PRO A O 1
ATOM 2273 N N . ASN A 1 285 ? -14.698 -4.758 20.879 1.00 96.69 285 ASN A N 1
ATOM 2274 C CA . ASN A 1 285 ? -14.518 -4.702 19.430 1.00 96.69 285 ASN A CA 1
ATOM 2275 C C . ASN A 1 285 ? -13.135 -4.163 19.003 1.00 96.69 285 ASN A C 1
ATOM 2277 O O . ASN A 1 285 ? -12.986 -3.658 17.885 1.00 96.69 285 ASN A O 1
ATOM 2281 N N . ALA A 1 286 ? -12.122 -4.240 19.877 1.00 97.88 286 ALA A N 1
ATOM 2282 C CA . ALA A 1 286 ? -10.753 -3.830 19.571 1.00 97.88 286 ALA A CA 1
ATOM 2283 C C . ALA A 1 286 ? -9.963 -4.921 18.823 1.00 97.88 286 ALA A C 1
ATOM 2285 O O . ALA A 1 286 ? -9.669 -5.999 19.348 1.00 97.88 286 ALA A O 1
ATOM 2286 N N . VAL A 1 287 ? -9.531 -4.600 17.605 1.00 97.44 287 VAL A N 1
ATOM 2287 C CA . VAL A 1 287 ? -8.774 -5.474 16.708 1.00 97.44 287 VAL A CA 1
ATOM 2288 C C . VAL A 1 287 ? -7.421 -4.843 16.397 1.00 97.44 287 VAL A C 1
ATOM 2290 O O . VAL A 1 287 ? -7.340 -3.792 15.771 1.00 97.44 287 VAL A O 1
ATOM 2293 N N . PHE A 1 288 ? -6.338 -5.514 16.783 1.00 97.81 288 PHE A N 1
ATOM 2294 C CA . PHE A 1 288 ? -4.982 -5.154 16.359 1.00 97.81 288 PHE A CA 1
ATOM 2295 C C . PHE A 1 288 ? -4.581 -6.027 15.177 1.00 97.81 288 PHE A C 1
ATOM 2297 O O . PHE A 1 288 ? -4.696 -7.252 15.252 1.00 97.81 288 PHE A O 1
ATOM 2304 N N . THR A 1 289 ? -4.118 -5.399 14.100 1.00 96.50 289 THR A N 1
ATOM 2305 C CA . THR A 1 289 ? -3.844 -6.055 12.815 1.00 96.50 289 THR A CA 1
ATOM 2306 C C . THR A 1 289 ? -2.439 -5.727 12.299 1.00 96.50 289 THR A C 1
ATOM 2308 O O . THR A 1 289 ? -1.686 -5.011 12.953 1.00 96.50 289 THR A O 1
ATOM 2311 N N . SER A 1 290 ? -2.049 -6.297 11.160 1.00 95.69 290 SER A N 1
ATOM 2312 C CA . SER A 1 290 ? -0.757 -6.056 10.508 1.00 95.69 290 SER A CA 1
ATOM 2313 C C . SER A 1 290 ? -0.680 -4.680 9.841 1.00 95.69 290 SER A C 1
ATOM 2315 O O . SER A 1 290 ? -1.682 -3.994 9.674 1.00 95.69 290 SER A O 1
ATOM 2317 N N . ASN A 1 291 ? 0.509 -4.292 9.387 1.00 96.19 291 ASN A N 1
ATOM 2318 C CA . ASN A 1 291 ? 0.691 -3.183 8.452 1.00 96.19 291 ASN A CA 1
ATOM 2319 C C . ASN A 1 291 ? 1.479 -3.669 7.216 1.00 96.19 291 ASN A C 1
ATOM 2321 O O . ASN A 1 291 ? 2.634 -4.078 7.365 1.00 96.19 291 ASN A O 1
ATOM 2325 N N . PRO A 1 292 ? 0.901 -3.639 6.001 1.00 96.69 292 PRO A N 1
ATOM 2326 C CA . PRO A 1 292 ? -0.451 -3.171 5.675 1.00 96.69 292 PRO A CA 1
ATOM 2327 C C . PRO A 1 292 ? -1.568 -4.055 6.256 1.00 96.69 292 PRO A C 1
ATOM 2329 O O . PRO A 1 292 ? -1.347 -5.218 6.602 1.00 96.69 292 PRO A O 1
ATOM 2332 N N . ALA A 1 293 ? -2.775 -3.496 6.318 1.00 96.25 293 ALA A N 1
ATOM 2333 C CA . ALA A 1 293 ? -4.016 -4.166 6.689 1.00 96.25 293 ALA A CA 1
ATOM 2334 C C . ALA A 1 293 ? -5.044 -4.084 5.557 1.00 96.25 293 ALA A C 1
ATOM 2336 O O . ALA A 1 293 ? -5.014 -3.179 4.721 1.00 96.25 293 ALA A O 1
ATOM 2337 N N . ARG A 1 294 ? -5.983 -5.029 5.555 1.00 96.56 294 ARG A N 1
ATOM 2338 C CA . ARG A 1 294 ? -7.110 -5.089 4.623 1.00 96.56 294 ARG A CA 1
ATOM 2339 C C . ARG A 1 294 ? -8.405 -5.091 5.425 1.00 96.56 294 ARG A C 1
ATOM 2341 O O . ARG A 1 294 ? -8.566 -5.925 6.310 1.00 96.56 294 ARG A O 1
ATOM 2348 N N . ILE A 1 295 ? -9.299 -4.159 5.120 1.00 95.50 295 ILE A N 1
ATOM 2349 C CA . ILE A 1 295 ? -10.634 -4.043 5.702 1.00 95.50 295 ILE A CA 1
ATOM 2350 C C . ILE A 1 295 ? -11.629 -4.261 4.570 1.00 95.50 295 ILE A C 1
ATOM 2352 O O . ILE A 1 295 ? -11.564 -3.598 3.535 1.00 95.50 295 ILE A O 1
ATOM 2356 N N . LYS A 1 296 ? -12.535 -5.212 4.761 1.00 93.56 296 LYS A N 1
ATOM 2357 C CA . LYS A 1 296 ? -13.622 -5.481 3.828 1.00 93.56 296 LYS A CA 1
ATOM 2358 C C . LYS A 1 296 ? -14.917 -4.983 4.446 1.00 93.56 296 LYS A C 1
ATOM 2360 O O . LYS A 1 296 ? -15.224 -5.346 5.578 1.00 93.56 296 LYS A O 1
ATOM 2365 N N . TYR A 1 297 ? -15.650 -4.159 3.710 1.00 93.06 297 TYR A N 1
ATOM 2366 C CA . TYR A 1 297 ? -16.959 -3.667 4.121 1.00 93.06 297 TYR A CA 1
ATOM 2367 C C . TYR A 1 297 ? -17.931 -3.821 2.954 1.00 93.06 297 TYR A C 1
ATOM 2369 O O . TYR A 1 297 ? -17.799 -3.133 1.943 1.00 93.06 297 TYR A O 1
ATOM 2377 N N . CYS A 1 298 ? -18.888 -4.743 3.077 1.00 92.62 298 CYS A N 1
ATOM 2378 C CA . CYS A 1 298 ? -19.803 -5.113 1.997 1.00 92.62 298 CYS A CA 1
ATOM 2379 C C . CYS A 1 298 ? -19.044 -5.405 0.684 1.00 92.62 298 CYS A C 1
ATOM 2381 O O . CYS A 1 298 ? -18.265 -6.359 0.607 1.00 92.62 298 CYS A O 1
ATOM 2383 N N . THR A 1 299 ? -19.243 -4.574 -0.347 1.00 91.75 299 THR A N 1
ATOM 2384 C CA . THR A 1 299 ? -18.570 -4.719 -1.647 1.00 91.75 299 THR A CA 1
ATOM 2385 C C . THR A 1 299 ? -17.274 -3.913 -1.780 1.00 91.75 299 THR A C 1
ATOM 2387 O O . THR A 1 299 ? -16.618 -3.984 -2.825 1.00 91.75 299 THR A O 1
ATOM 2390 N N . GLN A 1 300 ? -16.895 -3.164 -0.738 1.00 92.50 300 GLN A N 1
ATOM 2391 C CA . GLN A 1 300 ? -15.715 -2.307 -0.696 1.00 92.50 300 GLN A CA 1
ATOM 2392 C C . GLN A 1 300 ? -14.504 -3.016 -0.079 1.00 92.50 300 GLN A C 1
ATOM 2394 O O . GLN A 1 300 ? -14.587 -3.721 0.930 1.00 92.50 300 GLN A O 1
ATOM 2399 N N . GLU A 1 301 ? -13.352 -2.777 -0.697 1.00 93.69 301 GLU A N 1
ATOM 2400 C CA . GLU A 1 301 ? -12.052 -3.350 -0.358 1.00 93.69 301 GLU A CA 1
ATOM 2401 C C . GLU A 1 301 ? -11.107 -2.201 0.008 1.00 93.69 301 GLU A C 1
ATOM 2403 O O . GLU A 1 301 ? -10.651 -1.458 -0.861 1.00 93.69 301 GLU A O 1
ATOM 2408 N N . ILE A 1 302 ? -10.830 -2.027 1.299 1.00 96.12 302 ILE A N 1
ATOM 2409 C CA . ILE A 1 302 ? -10.036 -0.912 1.825 1.00 96.12 302 ILE A CA 1
ATOM 2410 C C . ILE A 1 302 ? -8.676 -1.444 2.276 1.00 96.12 302 ILE A C 1
ATOM 2412 O O . ILE A 1 302 ? -8.588 -2.312 3.144 1.00 96.12 302 ILE A O 1
ATOM 2416 N N . VAL A 1 303 ? -7.592 -0.918 1.706 1.00 97.25 303 VAL A N 1
ATOM 2417 C CA . VAL A 1 303 ? -6.222 -1.243 2.132 1.00 97.25 303 VAL A CA 1
ATOM 2418 C C . VAL A 1 303 ? -5.667 -0.086 2.945 1.00 97.25 303 VAL A C 1
ATOM 2420 O O . VAL A 1 303 ? -5.578 1.035 2.453 1.00 97.25 303 VAL A O 1
ATOM 2423 N N . ILE A 1 304 ? -5.252 -0.372 4.175 1.00 97.69 304 ILE A N 1
ATOM 2424 C CA . ILE A 1 304 ? -4.579 0.588 5.044 1.00 97.69 304 ILE A CA 1
ATOM 2425 C C . ILE A 1 304 ? -3.092 0.263 5.043 1.00 97.69 304 ILE A C 1
ATOM 2427 O O . ILE A 1 304 ? -2.690 -0.851 5.375 1.00 97.69 304 ILE A O 1
ATOM 2431 N N . PHE A 1 305 ? -2.262 1.232 4.671 1.00 97.06 305 PHE A N 1
ATOM 2432 C CA . PHE A 1 305 ? -0.815 1.071 4.659 1.00 97.06 305 PHE A CA 1
ATOM 2433 C C . PHE A 1 305 ? -0.145 2.293 5.274 1.00 97.06 305 PHE A C 1
ATOM 2435 O O . PHE A 1 305 ? -0.296 3.407 4.776 1.00 97.06 305 PHE A O 1
ATOM 2442 N N . ARG A 1 306 ? 0.605 2.074 6.358 1.00 95.00 306 ARG A N 1
ATOM 2443 C CA . ARG A 1 306 ? 1.307 3.137 7.077 1.00 95.00 306 ARG A CA 1
ATOM 2444 C C . ARG A 1 306 ? 2.799 3.088 6.814 1.00 95.00 306 ARG A C 1
ATOM 2446 O O . ARG A 1 306 ? 3.504 2.193 7.284 1.00 95.00 306 ARG A O 1
ATOM 2453 N N . GLU A 1 307 ? 3.284 4.098 6.109 1.00 93.62 307 GLU A N 1
ATOM 2454 C CA . GLU A 1 307 ? 4.703 4.332 5.868 1.00 93.62 307 GLU A CA 1
ATOM 2455 C C . GLU A 1 307 ? 4.919 5.794 5.459 1.00 93.62 307 GLU A C 1
ATOM 2457 O O . GLU A 1 307 ? 4.008 6.412 4.911 1.00 93.62 307 GLU A O 1
ATOM 2462 N N . ASP A 1 308 ? 6.112 6.348 5.681 1.00 92.12 308 ASP A N 1
ATOM 2463 C CA . ASP A 1 308 ? 6.470 7.694 5.201 1.00 92.12 308 ASP A CA 1
ATOM 2464 C C . ASP A 1 308 ? 6.827 7.647 3.707 1.00 92.12 308 ASP A C 1
ATOM 2466 O O . ASP A 1 308 ? 7.944 7.950 3.272 1.00 92.12 308 ASP A O 1
ATOM 2470 N N . LEU A 1 309 ? 5.867 7.180 2.907 1.00 92.88 309 LEU A N 1
ATOM 2471 C CA . LEU A 1 309 ? 6.101 6.708 1.552 1.00 92.88 309 LEU A CA 1
ATOM 2472 C C . LEU A 1 309 ? 6.576 7.831 0.626 1.00 92.88 309 LEU A C 1
ATOM 2474 O O . LEU A 1 309 ? 7.562 7.649 -0.079 1.00 92.88 309 LEU A O 1
ATOM 2478 N N . LEU A 1 310 ? 5.957 9.015 0.691 1.00 93.19 310 LEU A N 1
ATOM 2479 C CA . LEU A 1 310 ? 6.376 10.177 -0.103 1.00 93.19 310 LEU A CA 1
ATOM 2480 C C . LEU A 1 310 ? 7.826 10.581 0.183 1.00 93.19 310 LEU A C 1
ATOM 2482 O O . LEU A 1 310 ? 8.589 10.835 -0.746 1.00 93.19 310 LEU A O 1
ATOM 2486 N N . LYS A 1 311 ? 8.239 10.592 1.456 1.00 92.88 311 LYS A N 1
ATOM 2487 C CA . LYS A 1 311 ? 9.622 10.906 1.844 1.00 92.88 311 LYS A CA 1
ATOM 2488 C C . LYS A 1 311 ? 10.596 9.871 1.276 1.00 92.88 311 LYS A C 1
ATOM 2490 O O . LYS A 1 311 ? 11.635 10.243 0.732 1.00 92.88 311 LYS A O 1
ATOM 2495 N N . LYS A 1 312 ? 10.251 8.580 1.366 1.00 93.00 312 LYS A N 1
ATOM 2496 C CA . LYS A 1 312 ? 11.059 7.486 0.803 1.00 93.00 312 LYS A CA 1
ATOM 2497 C C . LYS A 1 312 ? 11.136 7.557 -0.722 1.00 93.00 312 LYS A C 1
ATOM 2499 O O . LYS A 1 312 ? 12.228 7.385 -1.255 1.00 93.00 312 LYS A O 1
ATOM 2504 N N . MET A 1 313 ? 10.030 7.837 -1.411 1.00 94.38 313 MET A N 1
ATOM 2505 C CA . MET A 1 313 ? 10.015 7.950 -2.870 1.00 94.38 313 MET A CA 1
ATOM 2506 C C . MET A 1 313 ? 10.842 9.145 -3.346 1.00 94.38 313 MET A C 1
ATOM 2508 O O . MET A 1 313 ? 11.713 8.966 -4.184 1.00 94.38 313 MET A O 1
ATOM 2512 N N . ARG A 1 314 ? 10.655 10.337 -2.758 1.00 93.06 314 ARG A N 1
ATOM 2513 C CA . ARG A 1 314 ? 11.403 11.548 -3.149 1.00 93.06 314 ARG A CA 1
ATOM 2514 C C . ARG A 1 314 ? 12.913 11.381 -3.005 1.00 93.06 314 ARG A C 1
ATOM 2516 O O . ARG A 1 314 ? 13.652 11.843 -3.860 1.00 93.06 314 ARG A O 1
ATOM 2523 N N . ARG A 1 315 ? 13.374 10.693 -1.954 1.00 92.69 315 ARG A N 1
ATOM 2524 C CA . ARG A 1 315 ? 14.805 10.418 -1.748 1.00 92.69 315 ARG A CA 1
ATOM 2525 C C . ARG A 1 315 ? 15.398 9.469 -2.795 1.00 92.69 315 ARG A C 1
ATOM 2527 O O . ARG A 1 315 ? 16.597 9.514 -3.018 1.00 92.69 315 ARG A O 1
ATOM 2534 N N . ASN A 1 316 ? 14.583 8.595 -3.382 1.00 91.25 316 ASN A N 1
ATOM 2535 C CA . ASN A 1 316 ? 15.025 7.594 -4.357 1.00 91.25 316 ASN A CA 1
ATOM 2536 C C . ASN A 1 316 ? 14.560 7.918 -5.785 1.00 91.25 316 ASN A C 1
ATOM 2538 O O . ASN A 1 316 ? 14.600 7.027 -6.633 1.00 91.25 316 ASN A O 1
ATOM 2542 N N . SER A 1 317 ? 14.064 9.135 -6.035 1.00 91.62 317 SER A N 1
ATOM 2543 C CA . SER A 1 317 ? 13.647 9.566 -7.371 1.00 91.62 317 SER A CA 1
ATOM 2544 C C . SER A 1 317 ? 14.876 9.661 -8.265 1.00 91.62 317 SER A C 1
ATOM 2546 O O . SER A 1 317 ? 15.876 10.255 -7.867 1.00 91.62 317 SER A O 1
ATOM 2548 N N . ILE A 1 318 ? 14.807 9.051 -9.444 1.00 84.94 318 ILE A N 1
ATOM 2549 C CA . ILE A 1 318 ? 15.890 9.063 -10.440 1.00 84.94 318 ILE A CA 1
ATOM 2550 C C . ILE A 1 318 ? 15.728 10.189 -11.469 1.00 84.94 318 ILE A C 1
ATOM 2552 O O . ILE A 1 318 ? 16.664 10.512 -12.198 1.00 84.94 318 ILE A O 1
ATOM 2556 N N . VAL A 1 319 ? 14.529 10.771 -11.523 1.00 71.62 319 VAL A N 1
ATOM 2557 C CA . VAL A 1 319 ? 14.159 11.944 -12.319 1.00 71.62 319 VAL A CA 1
ATOM 2558 C C . VAL A 1 319 ? 13.458 12.942 -11.409 1.00 71.62 319 VAL A C 1
ATOM 2560 O O . VAL A 1 319 ? 12.771 12.486 -10.459 1.00 71.62 319 VAL A O 1
#

pLDDT: mean 90.33, std 10.31, range [43.34, 98.56]

InterPro domains:
  IPR007185 DNA polymerase alpha/delta/epsilon, subunit B [PF04042] (174-318)
  IPR016266 DNA polymerase epsilon, subunit B [PTHR12708] (2-318)

Foldseek 3Di:
DPPDDDDPDDDPVVVVVVLQVVQCVLVVVLCPDPQADPDDDDVPDDPDNHAHADELVVVVVDDWDKHKHKAFWADPDVPWIWGDDPPDIATEDPVDDAAEDPDFRFHGAIWIFIAIQDPVRHTYTHYIGHRDDDDPVRVCVVVVVPDDPLDDDDDPDDLVVLVVVVVVCPLAAEAEDEAQALLDPVSLVVVLVVLVVCLVHPAHQEYEYEDPNHPDQQDPDDPRLVSLLVSLLSVLVSCLVRVCNLERHAYEYEHAQRAPQDHDDPFTAWHDCSSNVSSCVSRVRYHTGTAFDWDDRRNDIDTRHHDPVVVVSVVRGPD

Secondary structure (DSSP, 8-state):
---PPP-SS--HHHHHHHHHHHHHHHHHHHTTSGGGS---S-TTT---S---EEPGGGGGGSPSEEEEEEEEEEEEETTEEEEE-SS-EEEEE--S--EE-SS--BTT-EEEEEEEE-TTSEEEEEEEEPPPPPPHHHHHHHTTT---SS-SPPPSS-HHHHHHHHHH-TT--EEEEE---TT-HHHHHHHHHHHHHHHTSPPPSEEEEES--SSSPP--SSSHHHHHHHHHHHHHHHHHT-HHHHHHSEEEEE--TTSSSSSS-SSBPPPPHHHHHHHHHH-TTEEE--BSEEEEETTEEEEE--S-HHHHHHHTB--

Radius of gyration: 25.09 Å; chains: 1; bounding box: 57×42×75 Å

Sequence (319 aa):
RSTQTLHLLASAAAKASVYRDRYDLIRQRLMRLDAFQPQGRDADNDEGDYFKITRIKDLQGSPTGQYLLFGMLTQMEEGKYHLEDPDAYIELDFSRKKDQGTGLFTLNCFALVEGYYTDERIFRVSVLGSPIPEPRKKSLAAFGGNVDFFGGRRETDDFATLRKIEREHTDVTFAILSDVWLDSPTVLHKLRTIFDGFSQAILPLAFVLIGSFISSPYIFNSSDPQKYKEGFDTLANLIAEYPEIATKCHFIFVPGPNDPVGGTVLPRPAIPNFFTSRIRNKVPNAVFTSNPARIKYCTQEIVIFREDLLKKMRRNSIV

Organism: NCBI:txid388810